Protein AF-A0A953AB20-F1 (afdb_monomer_lite)

Foldseek 3Di:
DADDPVLQVVLVVLLVVLCCCLQPPQLVVLLVVLLVVLVVDPLVVPDPSNLSSLLSSLLSSLVSLVVSLCVSCVVVVHDLVCQAVAQDDVVLQVVLLVLLVVLLVQLVVQLVVLLVVCVVVVCVVVPPCSVVLVVVLCCWDVLVSLLSLPVRDPNVVSLVSNLSSLNSLCSSLQVRQLVSCVVNPLVCSLVVSLVSQLVSQCPRQPDPSSSSSSSSSSNRLRNVSSVCCSVRRHCNSSSSSNSSNSVVVND

Structure (mmCIF, N/CA/C/O backbone):
data_AF-A0A953AB20-F1
#
_entry.id   AF-A0A953AB20-F1
#
loop_
_atom_site.group_PDB
_atom_site.id
_atom_site.type_symbol
_atom_site.label_atom_id
_atom_site.label_alt_id
_atom_site.label_comp_id
_atom_site.label_asym_id
_atom_site.label_entity_id
_atom_site.label_seq_id
_atom_site.pdbx_PDB_ins_code
_atom_site.Cartn_x
_atom_site.Cartn_y
_atom_site.Cartn_z
_atom_site.occupancy
_atom_site.B_iso_or_equiv
_atom_site.auth_seq_id
_atom_site.auth_comp_id
_atom_site.auth_asym_id
_atom_site.auth_atom_id
_atom_site.pdbx_PDB_model_num
ATOM 1 N N . MET A 1 1 ? -15.512 -6.261 28.871 1.00 57.56 1 MET A N 1
ATOM 2 C CA . MET A 1 1 ? -15.621 -7.737 28.854 1.00 57.56 1 MET A CA 1
ATOM 3 C C . MET A 1 1 ? -14.490 -8.251 27.982 1.00 57.56 1 MET A C 1
ATOM 5 O O . MET A 1 1 ? -14.238 -7.597 26.977 1.00 57.56 1 MET A O 1
ATOM 9 N N . PRO A 1 2 ? -13.770 -9.318 28.362 1.00 68.06 2 PRO A N 1
ATOM 10 C CA . PRO A 1 2 ? -12.766 -9.903 27.480 1.00 68.06 2 PRO A CA 1
ATOM 11 C C . PRO A 1 2 ? -13.438 -10.374 26.178 1.00 68.06 2 PRO A C 1
ATOM 13 O O . PRO A 1 2 ? -14.578 -10.849 26.240 1.00 68.06 2 PRO A O 1
ATOM 16 N N . PRO A 1 3 ? -12.782 -10.224 25.018 1.00 71.88 3 PRO A N 1
ATOM 17 C CA . PRO A 1 3 ? -13.306 -10.737 23.760 1.00 71.88 3 PRO A CA 1
ATOM 18 C C . PRO A 1 3 ? -13.625 -12.224 23.842 1.00 71.88 3 PRO A C 1
ATOM 20 O O . PRO A 1 3 ? -12.902 -13.004 24.468 1.00 71.88 3 PRO A O 1
ATOM 23 N N . THR A 1 4 ? -14.697 -12.632 23.168 1.00 85.12 4 THR A N 1
ATOM 24 C CA . THR A 1 4 ? -14.946 -14.061 22.979 1.00 85.12 4 THR A CA 1
ATOM 25 C C . THR A 1 4 ? -14.046 -14.570 21.851 1.00 85.12 4 THR A C 1
ATOM 27 O O . THR A 1 4 ? -13.933 -13.898 20.826 1.00 85.12 4 THR A O 1
ATOM 30 N N . PRO A 1 5 ? -13.460 -15.774 21.960 1.00 87.31 5 PRO A N 1
ATOM 31 C CA . PRO A 1 5 ? -12.666 -16.357 20.875 1.00 87.31 5 PRO A CA 1
ATOM 32 C C . PRO A 1 5 ? -13.396 -16.380 19.520 1.00 87.31 5 PRO A C 1
ATOM 34 O O . PRO A 1 5 ? -12.773 -16.245 18.471 1.00 87.31 5 PRO A O 1
ATOM 37 N N . LEU A 1 6 ? -14.728 -16.506 19.537 1.00 90.75 6 LEU A N 1
ATOM 38 C CA . LEU A 1 6 ? -15.572 -16.477 18.341 1.00 90.75 6 LEU A CA 1
ATOM 39 C C . LEU A 1 6 ? -15.584 -15.105 17.648 1.00 90.75 6 LEU A C 1
ATOM 41 O O . LEU A 1 6 ? -15.552 -15.059 16.420 1.00 90.75 6 LEU A O 1
ATOM 45 N N . ALA A 1 7 ? -15.597 -14.001 18.403 1.00 89.31 7 ALA A N 1
ATOM 46 C CA . ALA A 1 7 ? -15.557 -12.650 17.841 1.00 89.31 7 ALA A CA 1
ATOM 47 C C . ALA A 1 7 ? -14.216 -12.379 17.143 1.00 89.31 7 ALA A C 1
ATOM 49 O O . ALA A 1 7 ? -14.200 -11.958 15.985 1.00 89.31 7 ALA A O 1
ATOM 50 N N . THR A 1 8 ? -13.103 -12.744 17.789 1.00 90.81 8 THR A N 1
ATOM 51 C CA . THR A 1 8 ? -11.761 -12.640 17.201 1.00 90.81 8 THR A CA 1
ATOM 52 C C . THR A 1 8 ? -11.646 -13.466 15.915 1.00 90.81 8 THR A C 1
ATOM 54 O O . THR A 1 8 ? -11.158 -12.971 14.899 1.00 90.81 8 THR A O 1
ATOM 57 N N . LEU A 1 9 ? -12.122 -14.719 15.920 1.00 93.25 9 LEU A N 1
ATOM 58 C CA . LEU A 1 9 ? -12.094 -15.585 14.735 1.00 93.25 9 LEU A CA 1
ATOM 59 C C . LEU A 1 9 ? -12.938 -15.021 13.587 1.00 93.25 9 LEU A C 1
ATOM 61 O O . LEU A 1 9 ? -12.504 -15.060 12.436 1.00 93.25 9 LEU A O 1
ATOM 65 N N . ASN A 1 10 ? -14.111 -14.464 13.891 1.00 94.81 10 ASN A N 1
ATOM 66 C CA . ASN A 1 10 ? -14.966 -13.823 12.898 1.00 94.81 10 ASN A CA 1
ATOM 67 C C . ASN A 1 10 ? -14.286 -12.588 12.276 1.00 94.81 10 ASN A C 1
ATOM 69 O O . ASN A 1 10 ? -14.259 -12.449 11.054 1.00 94.81 10 ASN A O 1
ATOM 73 N N . ALA A 1 11 ? -13.666 -11.732 13.098 1.00 94.44 11 ALA A N 1
ATOM 74 C CA . ALA A 1 11 ? -12.900 -10.575 12.633 1.00 94.44 11 ALA A CA 1
ATOM 75 C C . ALA A 1 11 ? -11.754 -10.988 11.694 1.00 94.44 11 ALA A C 1
ATOM 77 O O . ALA A 1 11 ? -11.629 -10.456 10.590 1.00 94.44 11 ALA A O 1
ATOM 78 N N . ILE A 1 12 ? -10.957 -11.984 12.094 1.00 95.94 12 ILE A N 1
ATOM 79 C CA . ILE A 1 12 ? -9.883 -12.538 11.257 1.00 95.94 12 ILE A CA 1
ATOM 80 C C . ILE A 1 12 ? -10.453 -13.107 9.952 1.00 95.94 12 ILE A C 1
ATOM 82 O O . ILE A 1 12 ? -9.893 -12.853 8.886 1.00 95.94 12 ILE A O 1
ATOM 86 N N . GLY A 1 13 ? -11.576 -13.828 10.011 1.00 96.81 13 GLY A N 1
ATOM 87 C CA . GLY A 1 13 ? -12.255 -14.380 8.839 1.00 96.81 13 GLY A CA 1
ATOM 88 C C . GLY A 1 13 ? -12.620 -13.309 7.810 1.00 96.81 13 GLY A C 1
ATOM 89 O O . GLY A 1 13 ? -12.281 -13.451 6.634 1.00 96.81 13 GLY A O 1
ATOM 90 N N . TRP A 1 14 ? -13.228 -12.204 8.250 1.00 97.19 14 TRP A N 1
ATOM 91 C CA . TRP A 1 14 ? -13.550 -11.064 7.385 1.00 97.19 14 TRP A CA 1
ATOM 92 C C . TRP A 1 14 ? -12.314 -10.416 6.768 1.00 97.19 14 TRP A C 1
ATOM 94 O O . TRP A 1 14 ? -12.304 -10.134 5.569 1.00 97.19 14 TRP A O 1
ATOM 104 N N . ILE A 1 15 ? -11.261 -10.209 7.561 1.00 97.06 15 ILE A N 1
ATOM 105 C CA . ILE A 1 15 ? -10.007 -9.610 7.089 1.00 97.06 15 ILE A CA 1
ATOM 106 C C . ILE A 1 15 ? -9.361 -10.501 6.029 1.00 97.06 15 ILE A C 1
ATOM 108 O O . ILE A 1 15 ? -9.011 -10.031 4.948 1.00 97.06 15 ILE A O 1
ATOM 112 N N . VAL A 1 16 ? -9.235 -11.800 6.303 1.00 96.31 16 VAL A N 1
ATOM 113 C CA . VAL A 1 16 ? -8.652 -12.759 5.360 1.00 96.31 16 VAL A CA 1
ATOM 114 C C . VAL A 1 16 ? -9.488 -12.830 4.085 1.00 96.31 16 VAL A C 1
ATOM 116 O O . VAL A 1 16 ? -8.923 -12.765 2.995 1.00 96.31 16 VAL A O 1
ATOM 119 N N . ALA A 1 17 ? -10.818 -12.892 4.189 1.00 97.25 17 ALA A N 1
ATOM 120 C CA . ALA A 1 17 ? -11.702 -12.892 3.027 1.00 97.25 17 ALA A CA 1
ATOM 121 C C . ALA A 1 17 ? -11.539 -11.619 2.180 1.00 97.25 17 ALA A C 1
ATOM 123 O O . ALA A 1 17 ? -11.391 -11.715 0.961 1.00 97.25 17 ALA A O 1
ATOM 124 N N . ALA A 1 18 ? -11.490 -10.442 2.812 1.00 97.06 18 ALA A N 1
ATOM 125 C CA . ALA A 1 18 ? -11.276 -9.163 2.138 1.00 97.06 18 ALA A CA 1
ATOM 126 C C . ALA A 1 18 ? -9.926 -9.115 1.407 1.00 97.06 18 ALA A C 1
ATOM 128 O O . ALA A 1 18 ? -9.858 -8.707 0.246 1.00 97.06 18 ALA A O 1
ATOM 129 N N . LEU A 1 19 ? -8.852 -9.576 2.055 1.00 95.69 19 LEU A N 1
ATOM 130 C CA . LEU A 1 19 ? -7.514 -9.591 1.465 1.00 95.69 19 LEU A CA 1
ATOM 131 C C . LEU A 1 19 ? -7.392 -10.616 0.334 1.00 95.69 19 LEU A C 1
ATOM 133 O O . LEU A 1 19 ? -6.801 -10.308 -0.700 1.00 95.69 19 LEU A O 1
ATOM 137 N N . LEU A 1 20 ? -7.975 -11.809 0.478 1.00 95.00 20 LEU A N 1
ATOM 138 C CA . LEU A 1 20 ? -8.018 -12.798 -0.601 1.00 95.00 20 LEU A CA 1
ATOM 139 C C . LEU A 1 20 ? -8.815 -12.267 -1.796 1.00 95.00 20 LEU A C 1
ATOM 141 O O . LEU A 1 20 ? -8.356 -12.362 -2.937 1.00 95.00 20 LEU A O 1
ATOM 145 N N . LEU A 1 21 ? -9.969 -11.650 -1.543 1.00 96.25 21 LEU A N 1
ATOM 146 C CA . LEU A 1 21 ? -10.774 -11.027 -2.584 1.00 96.25 21 LEU A CA 1
ATOM 147 C C . LEU A 1 21 ? -9.973 -9.943 -3.317 1.00 96.25 21 LEU A C 1
ATOM 149 O O . LEU A 1 21 ? -9.829 -10.028 -4.535 1.00 96.25 21 LEU A O 1
ATOM 153 N N . GLN A 1 22 ? -9.375 -8.993 -2.595 1.00 96.12 22 GLN A N 1
ATOM 154 C CA . GLN A 1 22 ? -8.611 -7.892 -3.186 1.00 96.12 22 GLN A CA 1
ATOM 155 C C . GLN A 1 22 ? -7.374 -8.381 -3.955 1.00 96.12 22 GLN A C 1
ATOM 157 O O . GLN A 1 22 ? -7.190 -8.073 -5.137 1.00 96.12 22 GLN A O 1
ATOM 162 N N . TYR A 1 23 ? -6.507 -9.145 -3.292 1.00 93.56 23 TYR A N 1
ATOM 163 C CA . TYR A 1 23 ? -5.152 -9.408 -3.774 1.00 93.56 23 TYR A CA 1
ATOM 164 C C . TYR A 1 23 ? -5.028 -10.671 -4.634 1.00 93.56 23 TYR A C 1
ATOM 166 O O . TYR A 1 23 ? -4.069 -10.790 -5.404 1.00 93.56 23 TYR A O 1
ATOM 174 N N . VAL A 1 24 ? -5.998 -11.592 -4.573 1.00 91.38 24 VAL A N 1
ATOM 175 C CA . VAL A 1 24 ? -6.011 -12.804 -5.410 1.00 91.38 24 VAL A CA 1
ATOM 176 C C . VAL A 1 24 ? -7.000 -12.666 -6.562 1.00 91.38 24 VAL A C 1
ATOM 178 O O . VAL A 1 24 ? -6.603 -12.804 -7.723 1.00 91.38 24 VAL A O 1
ATOM 181 N N . LEU A 1 25 ? -8.272 -12.388 -6.267 1.00 92.25 25 LEU A N 1
ATOM 182 C CA . LEU A 1 25 ? -9.331 -12.393 -7.278 1.00 92.25 25 LEU A CA 1
ATOM 183 C C . LEU A 1 25 ? -9.403 -11.066 -8.040 1.00 92.25 25 LEU A C 1
ATOM 185 O O . LEU A 1 25 ? -9.172 -11.033 -9.253 1.00 92.25 25 LEU A O 1
ATOM 189 N N . CYS A 1 26 ? -9.675 -9.968 -7.331 1.00 94.06 26 CYS A N 1
ATOM 190 C CA . CYS A 1 26 ? -9.850 -8.641 -7.912 1.00 94.06 26 CYS A CA 1
ATOM 191 C C . CYS A 1 26 ? -8.602 -8.214 -8.676 1.00 94.06 26 CYS A C 1
ATOM 193 O O . CYS A 1 26 ? -8.726 -7.776 -9.810 1.00 94.06 26 CYS A O 1
ATOM 195 N N . ARG A 1 27 ? -7.394 -8.447 -8.151 1.00 91.44 27 ARG A N 1
ATOM 196 C CA . ARG A 1 27 ? -6.143 -8.135 -8.860 1.00 91.44 27 ARG A CA 1
ATOM 197 C C . ARG A 1 27 ? -6.072 -8.713 -10.282 1.00 91.44 27 ARG A C 1
ATOM 199 O O . ARG A 1 27 ? -5.638 -8.021 -11.204 1.00 91.44 27 ARG A O 1
ATOM 206 N N . ARG A 1 28 ? -6.488 -9.971 -10.483 1.00 92.88 28 ARG A N 1
ATOM 207 C CA . ARG A 1 28 ? -6.479 -10.618 -11.811 1.00 92.88 28 ARG A CA 1
ATOM 208 C C . ARG A 1 28 ? -7.511 -9.983 -12.738 1.00 92.88 28 ARG A C 1
ATOM 210 O O . ARG A 1 28 ? -7.194 -9.687 -13.889 1.00 92.88 28 ARG A O 1
ATOM 217 N N . LEU A 1 29 ? -8.715 -9.748 -12.220 1.00 96.06 29 LEU A N 1
ATOM 218 C CA . LEU A 1 29 ? -9.813 -9.131 -12.964 1.00 96.06 29 LEU A CA 1
ATOM 219 C C . LEU A 1 29 ? -9.497 -7.680 -13.338 1.00 96.06 29 LEU A C 1
ATOM 221 O O . LEU A 1 29 ? -9.657 -7.307 -14.495 1.00 96.06 29 LEU A O 1
ATOM 225 N N . ILE A 1 30 ? -8.968 -6.899 -12.395 1.00 96.50 30 ILE A N 1
ATOM 226 C CA . ILE A 1 30 ? -8.511 -5.522 -12.592 1.00 96.50 30 ILE A CA 1
ATOM 227 C C . ILE A 1 30 ? -7.463 -5.480 -13.694 1.00 96.50 30 ILE A C 1
ATOM 229 O O . ILE A 1 30 ? -7.602 -4.697 -14.621 1.00 96.50 30 ILE A O 1
ATOM 233 N N . MET A 1 31 ? -6.441 -6.339 -13.645 1.00 94.88 31 MET A N 1
ATOM 234 C CA . MET A 1 31 ? -5.397 -6.342 -14.672 1.00 94.88 31 MET A CA 1
ATOM 235 C C . MET A 1 31 ? -5.945 -6.734 -16.053 1.00 94.88 31 MET A C 1
ATOM 237 O O . MET A 1 31 ? -5.551 -6.148 -17.060 1.00 94.88 31 MET A O 1
ATOM 241 N N . ALA A 1 32 ? -6.861 -7.703 -16.124 1.00 95.69 32 ALA A N 1
ATOM 242 C CA . ALA A 1 32 ? -7.498 -8.090 -17.382 1.00 95.69 32 ALA A CA 1
ATOM 243 C C . ALA A 1 32 ? -8.371 -6.960 -17.957 1.00 95.69 32 ALA A C 1
ATOM 245 O O . ALA A 1 32 ? -8.270 -6.647 -19.144 1.00 95.69 32 ALA A O 1
ATOM 246 N N . ALA A 1 33 ? -9.186 -6.318 -17.116 1.00 97.19 33 ALA A N 1
ATOM 247 C CA . ALA A 1 33 ? -10.017 -5.180 -17.498 1.00 97.19 33 ALA A CA 1
ATOM 248 C C . ALA A 1 33 ? -9.163 -3.971 -17.907 1.00 97.19 33 ALA A C 1
ATOM 250 O O . ALA A 1 33 ? -9.401 -3.377 -18.954 1.00 97.19 33 ALA A O 1
ATOM 251 N N . ALA A 1 34 ? -8.119 -3.661 -17.139 1.00 97.25 34 ALA A N 1
ATOM 252 C CA . ALA A 1 34 ? -7.201 -2.562 -17.403 1.00 97.25 34 ALA A CA 1
ATOM 253 C C . ALA A 1 34 ? -6.475 -2.714 -18.743 1.00 97.25 34 ALA A C 1
ATOM 255 O O . ALA A 1 34 ? -6.303 -1.726 -19.445 1.00 97.25 34 ALA A O 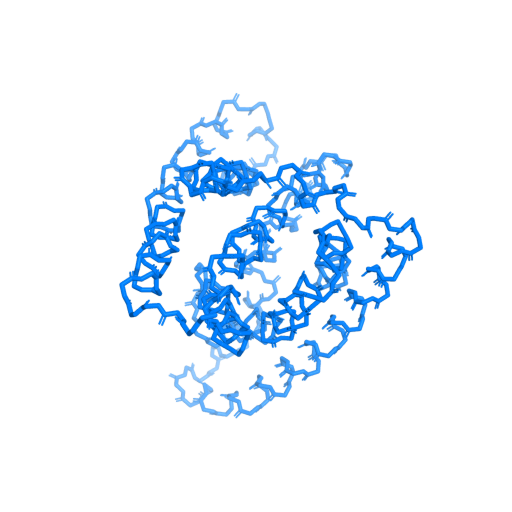1
ATOM 256 N N . ARG A 1 35 ? -6.096 -3.938 -19.141 1.00 96.62 35 ARG A N 1
ATOM 257 C CA . ARG A 1 35 ? -5.520 -4.193 -20.474 1.00 96.62 35 ARG A CA 1
ATOM 258 C C . ARG A 1 35 ? -6.506 -3.889 -21.595 1.00 96.62 35 ARG A C 1
ATOM 260 O O . ARG A 1 35 ? -6.154 -3.161 -22.514 1.00 96.62 35 ARG A O 1
ATOM 267 N N . ARG A 1 36 ? -7.743 -4.382 -21.484 1.00 96.75 36 ARG A N 1
ATOM 268 C CA . ARG A 1 36 ? -8.793 -4.123 -22.483 1.00 96.75 36 ARG A CA 1
ATOM 269 C C . ARG A 1 36 ? -9.110 -2.634 -22.601 1.00 96.75 36 ARG A C 1
ATOM 271 O O . ARG A 1 36 ? -9.244 -2.124 -23.703 1.00 96.75 36 ARG A O 1
ATOM 278 N N . LEU A 1 37 ? -9.201 -1.936 -21.470 1.00 96.69 37 LEU A N 1
ATOM 279 C CA . LEU A 1 37 ? -9.429 -0.491 -21.450 1.00 96.69 37 LEU A CA 1
ATOM 280 C C . LEU A 1 37 ? -8.235 0.274 -22.031 1.00 96.69 37 LEU A C 1
ATOM 282 O O . LEU A 1 37 ? -8.433 1.201 -22.808 1.00 96.69 37 LEU A O 1
ATOM 286 N N . ALA A 1 38 ? -7.004 -0.129 -21.711 1.00 96.44 38 ALA A N 1
ATOM 287 C CA . ALA A 1 38 ? -5.799 0.508 -22.233 1.00 96.44 38 ALA A CA 1
ATOM 288 C C . ALA A 1 38 ? -5.722 0.457 -23.765 1.00 96.44 38 ALA A C 1
ATOM 290 O O . ALA A 1 38 ? -5.327 1.446 -24.372 1.00 96.44 38 ALA A O 1
ATOM 291 N N . GLU A 1 39 ? -6.128 -0.652 -24.389 1.00 95.38 39 GLU A N 1
ATOM 292 C CA . GLU A 1 39 ? -6.179 -0.792 -25.855 1.00 95.38 39 GLU A CA 1
ATOM 293 C C . GLU A 1 39 ? -7.179 0.174 -26.507 1.00 95.38 39 GLU A C 1
ATOM 295 O O . GLU A 1 39 ? -6.978 0.597 -27.642 1.00 95.38 39 GLU A O 1
ATOM 300 N N . GLN A 1 40 ? -8.234 0.555 -25.784 1.00 96.06 40 GLN A N 1
ATOM 301 C CA . GLN A 1 40 ? -9.299 1.431 -26.280 1.00 96.06 40 GLN A CA 1
ATOM 302 C C . GLN A 1 40 ? -9.012 2.922 -26.062 1.00 96.06 40 GLN A C 1
ATOM 304 O O . GLN A 1 40 ? -9.662 3.769 -26.673 1.00 96.06 40 GLN A O 1
ATOM 309 N N . LEU A 1 41 ? -8.063 3.270 -25.187 1.00 94.38 41 LEU A N 1
ATOM 310 C CA . LEU A 1 41 ? -7.734 4.666 -24.908 1.00 94.38 41 LEU A CA 1
ATOM 311 C C . LEU A 1 41 ? -6.888 5.271 -26.038 1.00 94.38 41 LEU A C 1
ATOM 313 O O . LEU A 1 41 ? -5.903 4.654 -26.438 1.00 94.38 41 LEU A O 1
ATOM 317 N N . PRO A 1 42 ? -7.147 6.523 -26.464 1.00 94.62 42 PRO A N 1
ATOM 318 C CA . PRO A 1 42 ? -6.309 7.221 -27.450 1.00 94.62 42 PRO A CA 1
ATOM 319 C C . PRO A 1 42 ? -4.833 7.354 -27.041 1.00 94.62 42 PRO A C 1
ATOM 321 O O . PRO A 1 42 ? -3.948 7.496 -27.884 1.00 94.62 42 PRO A O 1
ATOM 324 N N . LEU A 1 43 ? -4.548 7.289 -25.736 1.00 92.31 43 LEU A N 1
ATOM 325 C CA . LEU A 1 43 ? -3.189 7.309 -25.194 1.00 92.31 43 LEU A CA 1
ATOM 326 C C . LEU A 1 43 ? -2.349 6.100 -25.639 1.00 92.31 43 LEU A C 1
ATOM 328 O O . LEU A 1 43 ? -1.123 6.195 -25.617 1.00 92.31 43 LEU A O 1
ATOM 332 N N . SER A 1 44 ? -2.968 4.998 -26.078 1.00 93.00 44 SER A N 1
ATOM 333 C CA . SER A 1 44 ? -2.263 3.810 -26.587 1.00 93.00 44 SER A CA 1
ATOM 334 C C . SER A 1 44 ? -1.446 4.080 -27.851 1.00 93.00 44 SER A C 1
ATOM 336 O O . SER A 1 44 ? -0.509 3.343 -28.146 1.00 93.00 44 SER A O 1
ATOM 338 N N . LEU A 1 45 ? -1.741 5.177 -28.557 1.00 93.69 45 LEU 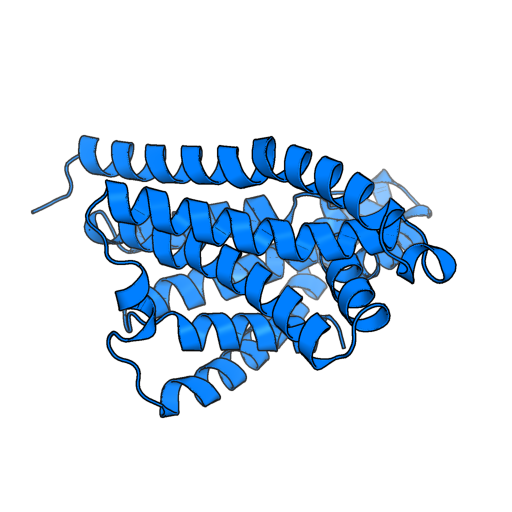A N 1
ATOM 339 C CA . LEU A 1 45 ? -0.952 5.652 -29.694 1.00 93.69 45 LEU A CA 1
ATOM 340 C C . LEU A 1 45 ? 0.419 6.208 -29.274 1.00 93.69 45 LEU A C 1
ATOM 342 O O . LEU A 1 45 ? 1.337 6.246 -30.086 1.00 93.69 45 LEU A O 1
ATOM 346 N N . HIS A 1 46 ? 0.556 6.646 -28.019 1.00 94.94 46 HIS A N 1
ATOM 347 C CA . HIS A 1 46 ? 1.742 7.343 -27.510 1.00 94.94 46 HIS A CA 1
ATOM 348 C C . HIS A 1 46 ? 2.495 6.542 -26.445 1.00 94.94 46 HIS A C 1
ATOM 350 O O . HIS A 1 46 ? 3.696 6.733 -26.263 1.00 94.94 46 HIS A O 1
ATOM 356 N N . TYR A 1 47 ? 1.803 5.644 -25.743 1.00 95.88 47 TYR A N 1
ATOM 357 C CA . TYR A 1 47 ? 2.362 4.874 -24.639 1.00 95.88 47 TYR A CA 1
ATOM 358 C C . TYR A 1 47 ? 2.129 3.375 -24.830 1.00 95.88 47 TYR A C 1
ATOM 360 O O . TYR A 1 47 ? 1.061 2.976 -25.299 1.00 95.88 47 TYR A O 1
ATOM 368 N N . PRO A 1 48 ? 3.073 2.514 -24.402 1.00 96.12 48 PRO A N 1
ATOM 369 C CA . PRO A 1 48 ? 2.870 1.074 -24.441 1.00 96.12 48 PRO A CA 1
ATOM 370 C C . PRO A 1 48 ? 1.609 0.662 -23.669 1.00 96.12 48 PRO A C 1
ATOM 372 O O . PRO A 1 48 ? 1.454 0.997 -22.493 1.00 96.12 48 PRO A O 1
ATOM 375 N N . THR A 1 49 ? 0.752 -0.158 -24.284 1.00 95.69 49 THR A N 1
ATOM 376 C CA . THR A 1 49 ? -0.493 -0.668 -23.675 1.00 95.69 49 THR A CA 1
ATOM 377 C C . THR A 1 49 ? -0.268 -1.289 -22.299 1.00 95.69 49 THR A C 1
ATOM 379 O O . THR A 1 49 ? -1.085 -1.134 -21.395 1.00 95.69 49 THR A O 1
ATOM 382 N N . ARG A 1 50 ? 0.866 -1.974 -22.106 1.00 94.75 50 ARG A N 1
ATOM 383 C CA . ARG A 1 50 ? 1.244 -2.569 -20.817 1.00 94.75 50 ARG A CA 1
ATOM 384 C C . ARG A 1 50 ? 1.379 -1.525 -19.708 1.00 94.75 50 ARG A C 1
ATOM 386 O O . ARG A 1 50 ? 0.981 -1.807 -18.580 1.00 94.75 50 ARG A O 1
ATOM 393 N N . ASP A 1 51 ? 1.961 -0.372 -20.015 1.00 95.50 51 ASP A N 1
ATOM 394 C CA . ASP A 1 51 ? 2.202 0.686 -19.036 1.00 95.50 51 ASP A CA 1
ATOM 395 C C . ASP A 1 51 ? 0.894 1.427 -18.736 1.00 95.50 51 ASP A C 1
ATOM 397 O O . ASP A 1 51 ? 0.548 1.604 -17.571 1.00 95.50 51 ASP A O 1
ATOM 401 N N . LEU A 1 52 ? 0.079 1.714 -19.760 1.00 96.31 52 LEU A N 1
ATOM 402 C CA . LEU A 1 52 ? -1.283 2.235 -19.575 1.00 96.31 52 LEU A CA 1
ATOM 403 C C . LEU A 1 52 ? -2.133 1.316 -18.693 1.00 96.31 52 LEU A C 1
ATOM 405 O O . LEU A 1 52 ? -2.712 1.768 -17.705 1.00 96.31 52 LEU A O 1
ATOM 409 N N . ALA A 1 53 ? -2.148 0.016 -18.996 1.00 97.12 53 ALA A N 1
ATOM 410 C CA . ALA A 1 53 ? -2.862 -0.980 -18.208 1.00 97.12 53 ALA A CA 1
ATOM 411 C C . ALA A 1 53 ? -2.368 -1.030 -16.757 1.00 97.12 53 ALA A C 1
ATOM 413 O O . ALA A 1 53 ? -3.168 -1.234 -15.848 1.00 97.12 53 ALA A O 1
ATOM 414 N N . LEU A 1 54 ? -1.070 -0.815 -16.512 1.00 95.50 54 LEU A N 1
ATOM 415 C CA . LEU A 1 54 ? -0.544 -0.751 -15.152 1.00 95.50 54 LEU A CA 1
ATOM 416 C C . LEU A 1 54 ? -1.111 0.454 -14.389 1.00 95.50 54 LEU A C 1
ATOM 418 O O . LEU A 1 54 ? -1.561 0.280 -13.260 1.00 95.50 54 LEU A O 1
ATOM 422 N N . THR A 1 55 ? -1.162 1.641 -15.003 1.00 96.56 55 THR A N 1
ATOM 423 C CA . THR A 1 55 ? -1.726 2.844 -14.354 1.00 96.56 55 THR A CA 1
ATOM 424 C C . THR A 1 55 ? -3.227 2.714 -14.078 1.00 96.56 55 THR A C 1
ATOM 426 O O . THR A 1 55 ? -3.694 3.054 -12.992 1.00 96.56 55 THR A O 1
ATOM 429 N N . LEU A 1 56 ? -3.986 2.135 -15.015 1.00 97.69 56 LEU A N 1
ATOM 430 C CA . LEU A 1 56 ? -5.408 1.838 -14.827 1.00 97.69 56 LEU A CA 1
ATOM 431 C C . LEU A 1 56 ? -5.624 0.792 -13.729 1.00 97.69 56 LEU A C 1
ATOM 433 O O . LEU A 1 56 ? -6.573 0.894 -12.954 1.00 97.69 56 LEU A O 1
ATOM 437 N N . ALA A 1 57 ? -4.731 -0.195 -13.625 1.00 96.88 57 ALA A N 1
ATOM 438 C CA . ALA A 1 57 ? -4.789 -1.187 -12.562 1.00 96.88 57 ALA A CA 1
ATOM 439 C C . ALA A 1 57 ? -4.527 -0.583 -11.173 1.00 96.88 57 ALA A C 1
ATOM 441 O O . ALA A 1 57 ? -5.116 -1.063 -10.209 1.00 96.88 57 ALA A O 1
ATOM 442 N N . VAL A 1 58 ? -3.711 0.474 -11.060 1.00 96.69 58 VAL A N 1
ATOM 443 C CA . VAL A 1 58 ? -3.534 1.226 -9.801 1.00 96.69 58 VAL A CA 1
ATOM 444 C C . VAL A 1 58 ? -4.854 1.864 -9.367 1.00 96.69 58 VAL A C 1
ATOM 446 O O . VAL A 1 58 ? -5.299 1.641 -8.242 1.00 96.69 58 VAL A O 1
ATOM 449 N N . ALA A 1 59 ? -5.521 2.589 -10.271 1.00 97.44 59 ALA A N 1
ATOM 450 C CA . ALA A 1 59 ? -6.825 3.189 -9.985 1.00 97.44 59 ALA A CA 1
ATOM 451 C C . ALA A 1 59 ? -7.867 2.119 -9.620 1.00 97.44 59 ALA A C 1
ATOM 453 O O . ALA A 1 59 ? -8.578 2.245 -8.623 1.00 97.44 59 ALA A O 1
ATOM 454 N N . GLY A 1 60 ? -7.910 1.031 -10.396 1.00 97.62 60 GLY A N 1
ATOM 455 C CA . GLY A 1 60 ? -8.787 -0.107 -10.140 1.00 97.62 60 GLY A CA 1
ATOM 456 C C . GLY A 1 60 ? -8.553 -0.730 -8.766 1.00 97.62 60 GLY A C 1
ATOM 457 O O . GLY A 1 60 ? -9.519 -0.976 -8.053 1.00 97.62 60 GLY A O 1
ATOM 458 N N . ALA A 1 61 ? -7.294 -0.928 -8.362 1.00 96.25 61 ALA A N 1
ATOM 459 C CA . ALA A 1 61 ? -6.950 -1.475 -7.052 1.00 96.25 61 ALA A CA 1
ATOM 460 C C . ALA A 1 61 ? -7.449 -0.591 -5.900 1.00 96.25 61 ALA A C 1
ATOM 462 O O . ALA A 1 61 ? -7.988 -1.125 -4.931 1.00 96.25 61 ALA A O 1
ATOM 463 N N . GLY A 1 62 ? -7.319 0.735 -6.019 1.00 97.19 62 GLY A N 1
ATOM 464 C CA . GLY A 1 62 ? -7.857 1.679 -5.037 1.00 97.19 62 GLY A CA 1
ATOM 465 C C . GLY A 1 62 ? -9.385 1.641 -4.951 1.00 97.19 62 GLY A C 1
ATOM 466 O O . GLY A 1 62 ? -9.939 1.551 -3.857 1.00 97.19 62 GLY A O 1
ATOM 467 N N . LEU A 1 63 ? -10.073 1.617 -6.099 1.00 98.00 63 LEU A N 1
ATOM 468 C CA . LEU A 1 63 ? -11.538 1.518 -6.156 1.00 98.00 63 LEU A CA 1
ATOM 469 C C . LEU A 1 63 ? -12.064 0.209 -5.559 1.00 98.00 63 LEU A C 1
ATOM 471 O O . LEU A 1 63 ? -13.025 0.229 -4.789 1.00 98.00 63 LEU A O 1
ATOM 475 N N . THR A 1 64 ? -11.452 -0.933 -5.887 1.00 98.00 64 THR A N 1
ATOM 476 C CA . THR A 1 64 ? -11.891 -2.222 -5.337 1.00 98.00 64 THR A CA 1
ATOM 477 C C . THR A 1 64 ? -11.586 -2.328 -3.851 1.00 98.00 64 THR A C 1
ATOM 479 O O . THR A 1 64 ? -12.435 -2.809 -3.108 1.00 98.00 64 THR A O 1
ATOM 482 N N . ALA A 1 65 ? -10.434 -1.829 -3.394 1.00 97.56 65 ALA A N 1
ATOM 483 C CA . ALA A 1 65 ? -10.093 -1.798 -1.975 1.00 97.56 65 ALA A CA 1
ATOM 484 C C . ALA A 1 65 ? -11.088 -0.947 -1.173 1.00 97.56 65 ALA A C 1
ATOM 486 O O . ALA A 1 65 ? -11.595 -1.407 -0.152 1.00 97.56 65 ALA A O 1
ATOM 487 N N . LEU A 1 66 ? -11.427 0.248 -1.673 1.00 97.31 66 LEU A N 1
ATOM 488 C CA . LEU A 1 66 ? -12.458 1.113 -1.096 1.00 97.31 66 LEU A CA 1
ATOM 489 C C . LEU A 1 66 ? -13.815 0.399 -1.024 1.00 97.31 66 LEU A C 1
ATOM 491 O O . LEU A 1 66 ? -14.446 0.388 0.031 1.00 97.31 66 LEU A O 1
ATOM 495 N N . GLY A 1 67 ? -14.249 -0.224 -2.125 1.00 97.69 67 GLY A N 1
ATOM 496 C CA . GLY A 1 67 ? -15.517 -0.953 -2.184 1.00 97.69 67 GLY A CA 1
ATOM 497 C C . GLY A 1 67 ? -15.572 -2.142 -1.221 1.00 97.69 67 GLY A C 1
ATOM 498 O O . GLY A 1 67 ? -16.575 -2.327 -0.535 1.00 97.69 67 GLY A O 1
ATOM 499 N N . ILE A 1 68 ? -14.486 -2.915 -1.121 1.00 98.06 68 ILE A N 1
ATOM 500 C CA . ILE A 1 68 ? -14.370 -4.045 -0.188 1.00 98.06 68 ILE A CA 1
ATOM 501 C C . ILE A 1 68 ? -14.381 -3.549 1.259 1.00 98.06 68 ILE A C 1
ATOM 503 O O . ILE A 1 68 ? -15.157 -4.062 2.063 1.00 98.06 68 ILE A O 1
ATOM 507 N N . ALA A 1 69 ? -13.565 -2.545 1.594 1.00 97.31 69 ALA A N 1
ATOM 508 C CA . ALA A 1 69 ? -13.531 -1.975 2.938 1.00 97.31 69 ALA A CA 1
ATOM 509 C C . ALA A 1 69 ? -14.914 -1.451 3.344 1.00 97.31 69 ALA A C 1
ATOM 511 O O . ALA A 1 69 ? -15.397 -1.769 4.427 1.00 97.31 69 ALA A O 1
ATOM 512 N N . TRP A 1 70 ? -15.595 -0.733 2.447 1.00 96.75 70 TRP A N 1
ATOM 513 C CA . TRP A 1 70 ? -16.952 -0.247 2.682 1.00 96.75 70 TRP A CA 1
ATOM 514 C C . TRP A 1 70 ? -17.954 -1.384 2.911 1.00 96.75 70 TRP A C 1
ATOM 516 O O . TRP A 1 70 ? -18.671 -1.361 3.909 1.00 96.75 70 TRP A O 1
ATOM 526 N N . ALA A 1 71 ? -17.972 -2.397 2.040 1.00 97.19 71 ALA A N 1
ATOM 527 C CA . ALA A 1 71 ? -18.904 -3.517 2.143 1.00 97.19 71 ALA A CA 1
ATOM 528 C C . ALA A 1 71 ? -18.708 -4.324 3.437 1.00 97.19 71 ALA A C 1
ATOM 530 O O . ALA A 1 71 ? -19.684 -4.651 4.113 1.00 97.19 71 ALA A O 1
ATOM 531 N N . VAL A 1 72 ? -17.457 -4.617 3.812 1.00 97.19 72 VAL A N 1
ATOM 532 C CA . VAL A 1 72 ? -17.163 -5.389 5.028 1.00 97.19 72 VAL A CA 1
ATOM 533 C C . VAL A 1 72 ? -17.426 -4.562 6.286 1.00 97.19 72 VAL A C 1
ATOM 535 O O . VAL A 1 72 ? -18.023 -5.083 7.229 1.00 97.19 72 VAL A O 1
ATOM 538 N N . SER A 1 73 ? -17.046 -3.280 6.311 1.00 94.69 73 SER A N 1
ATOM 539 C CA . SER A 1 73 ? -17.384 -2.392 7.429 1.00 94.69 73 SER A CA 1
ATOM 540 C C . SER A 1 73 ? -18.898 -2.287 7.609 1.00 94.69 73 SER A C 1
ATOM 542 O O . SER A 1 73 ? -19.381 -2.464 8.725 1.00 94.69 73 SER A O 1
ATOM 544 N N . TRP A 1 74 ? -19.655 -2.101 6.523 1.00 95.75 74 TRP A N 1
ATOM 545 C CA . TRP A 1 74 ? -21.117 -2.051 6.566 1.00 95.75 74 TRP A CA 1
ATOM 546 C C . TRP A 1 74 ? -21.729 -3.357 7.094 1.00 95.75 74 TRP A C 1
ATOM 548 O O . TRP A 1 74 ? -22.567 -3.314 7.993 1.00 95.75 74 TRP A O 1
ATOM 558 N N . ALA A 1 75 ? -21.253 -4.517 6.624 1.00 96.06 75 ALA A N 1
ATOM 559 C CA . ALA A 1 75 ? -21.705 -5.829 7.099 1.00 96.06 75 ALA A CA 1
ATOM 560 C C . ALA A 1 75 ? -21.422 -6.073 8.597 1.00 96.06 75 ALA A C 1
ATOM 562 O O . ALA A 1 75 ? -22.122 -6.854 9.236 1.00 96.06 75 ALA A O 1
ATOM 563 N N . ASN A 1 76 ? -20.423 -5.391 9.164 1.00 94.19 76 ASN A N 1
ATOM 564 C CA . ASN A 1 76 ? -20.074 -5.443 10.587 1.00 94.19 76 ASN A CA 1
ATOM 565 C C . ASN A 1 76 ? -20.661 -4.265 11.393 1.00 94.19 76 ASN A C 1
ATOM 567 O O . ASN A 1 76 ? -20.251 -4.031 12.529 1.00 94.19 76 ASN A O 1
ATOM 571 N N . GLY A 1 77 ? -21.598 -3.498 10.820 1.00 93.12 77 GLY A N 1
ATOM 572 C CA . GLY A 1 77 ? -22.252 -2.371 11.495 1.00 93.12 77 GLY A CA 1
ATOM 573 C C . GLY A 1 77 ? -21.342 -1.160 11.741 1.00 93.12 77 GLY A C 1
ATOM 574 O O . GLY A 1 77 ? -21.661 -0.308 12.567 1.00 93.12 77 GLY A O 1
ATOM 575 N N . GLN A 1 78 ? -20.206 -1.068 11.046 1.00 92.81 78 GLN A N 1
ATOM 576 C CA . GLN A 1 78 ? -19.260 0.040 11.157 1.00 92.81 78 GLN A CA 1
ATOM 577 C C . GLN A 1 78 ? -19.501 1.086 10.064 1.00 92.81 78 GLN A C 1
ATOM 579 O O . GLN A 1 78 ? -19.638 0.769 8.882 1.00 92.81 78 GLN A O 1
ATOM 584 N N . SER A 1 79 ? -19.476 2.362 10.449 1.00 91.88 79 SER A N 1
ATOM 585 C CA . SER A 1 79 ? -19.498 3.478 9.500 1.00 91.88 79 SER A CA 1
ATOM 586 C C . SER A 1 79 ? -18.082 3.763 9.001 1.00 91.88 79 SER A C 1
ATOM 588 O O . SER A 1 79 ? -17.224 4.187 9.774 1.00 91.88 79 SER A O 1
ATOM 590 N N . LEU A 1 80 ? -17.814 3.524 7.714 1.00 89.94 80 LEU A N 1
ATOM 591 C CA . LEU A 1 80 ? -16.544 3.911 7.088 1.00 89.94 80 LEU A CA 1
ATOM 592 C C . LEU A 1 80 ? -16.392 5.442 6.968 1.00 89.94 80 LEU A C 1
ATOM 594 O O . LEU A 1 80 ? -15.309 5.934 7.280 1.00 89.94 80 LEU A O 1
ATOM 598 N N . PRO A 1 81 ? -17.435 6.219 6.589 1.00 92.75 81 PRO A N 1
ATOM 599 C CA . PRO A 1 81 ? -17.333 7.679 6.519 1.00 92.75 81 PRO A CA 1
ATOM 600 C C . PRO A 1 81 ? -16.922 8.333 7.839 1.00 92.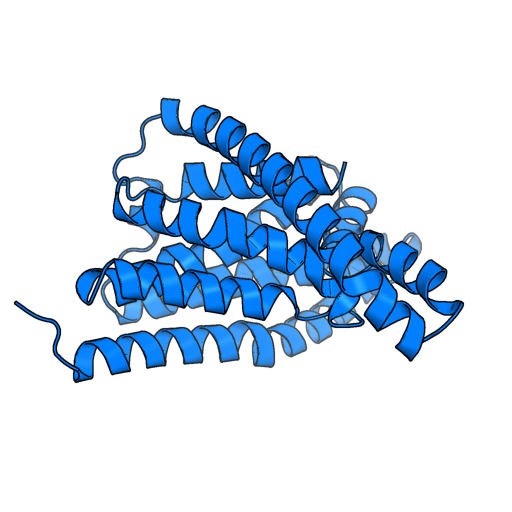75 81 PRO A C 1
ATOM 602 O O . PRO A 1 81 ? -16.262 9.370 7.825 1.00 92.75 81 PRO A O 1
ATOM 605 N N . SER A 1 82 ? -17.262 7.714 8.975 1.00 92.06 82 SER A N 1
ATOM 606 C CA . SER A 1 82 ? -16.918 8.269 10.281 1.00 92.06 82 SER A CA 1
ATOM 607 C C . SER A 1 82 ? -15.403 8.354 10.505 1.00 92.06 82 SER A C 1
ATOM 609 O O . SER A 1 82 ? -14.950 9.300 11.137 1.00 92.06 82 SER A O 1
ATOM 611 N N . LEU A 1 83 ? -14.599 7.499 9.851 1.00 92.19 83 LEU A N 1
ATOM 612 C CA . LEU A 1 83 ? -13.128 7.557 9.889 1.00 92.19 83 LEU A CA 1
ATOM 613 C C . LEU A 1 83 ? -12.530 8.852 9.328 1.00 92.19 83 LEU A C 1
ATOM 615 O O . LEU A 1 83 ? -11.370 9.154 9.595 1.00 92.19 83 LEU A O 1
ATOM 619 N N . PHE A 1 84 ? -13.274 9.586 8.502 1.00 93.06 84 PHE A N 1
ATOM 620 C CA . PHE A 1 84 ? -12.793 10.823 7.887 1.00 93.06 84 PHE A CA 1
ATOM 621 C C . PHE A 1 84 ? -13.122 12.047 8.739 1.00 93.06 84 PHE A C 1
ATOM 623 O O . PHE A 1 84 ? -12.404 13.045 8.693 1.00 93.06 84 PHE A O 1
ATOM 630 N N . THR A 1 85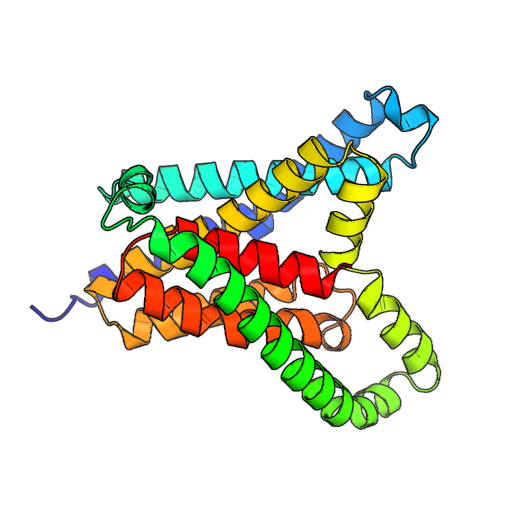 ? -14.200 11.978 9.518 1.00 88.31 85 THR A N 1
ATOM 631 C CA . THR A 1 85 ? -14.746 13.124 10.252 1.00 88.31 85 THR A CA 1
ATOM 632 C C . THR A 1 85 ? -14.511 13.044 11.753 1.00 88.31 85 THR A C 1
ATOM 634 O O . THR A 1 85 ? -14.424 14.080 12.407 1.00 88.31 85 THR A O 1
ATOM 637 N N . GLU A 1 86 ? -14.414 11.839 12.317 1.00 85.19 86 GLU A N 1
ATOM 638 C CA . GLU A 1 86 ? -14.177 11.644 13.746 1.00 85.19 86 GLU A CA 1
ATOM 639 C C . GLU A 1 86 ? -12.841 12.276 14.148 1.00 85.19 86 GLU A C 1
ATOM 641 O O . GLU A 1 86 ? -11.804 12.025 13.538 1.00 85.19 86 GLU A O 1
ATOM 646 N N . HIS A 1 87 ? -12.882 13.144 15.162 1.00 82.81 87 HIS A N 1
ATOM 647 C CA . HIS A 1 87 ? -11.706 13.751 15.794 1.00 82.81 87 HIS A CA 1
ATOM 648 C C . HIS A 1 87 ? -10.715 14.454 14.848 1.00 82.81 87 HIS A C 1
ATOM 650 O O . HIS A 1 87 ? -9.544 14.620 15.206 1.00 82.81 87 HIS A O 1
ATOM 656 N N . LEU A 1 88 ? -11.173 14.903 13.670 1.00 87.50 88 LEU A N 1
ATOM 657 C CA . LEU A 1 88 ? -10.328 15.654 12.750 1.00 87.50 88 LEU A CA 1
ATOM 658 C C . LEU A 1 88 ? -9.993 17.019 13.350 1.00 87.50 88 LEU A C 1
ATOM 660 O O . LEU A 1 88 ? -10.848 17.897 13.464 1.00 87.50 88 LEU A O 1
ATOM 664 N N . LEU A 1 89 ? -8.720 17.224 13.661 1.00 89.81 89 LEU A N 1
ATOM 665 C CA . LEU A 1 89 ? -8.171 18.548 13.915 1.00 89.81 89 LEU A CA 1
ATOM 666 C C . LEU A 1 89 ? -7.390 18.958 12.671 1.00 89.81 89 LEU A C 1
ATOM 668 O O . LEU A 1 89 ? -6.507 18.225 12.243 1.00 89.81 89 LEU A O 1
ATOM 672 N N . LEU A 1 90 ? -7.661 20.136 12.100 1.00 89.81 90 LEU A N 1
ATOM 673 C CA . LEU A 1 90 ? -6.971 20.595 10.880 1.00 89.81 90 LEU A CA 1
ATOM 674 C C . LEU A 1 90 ? -5.440 20.595 11.025 1.00 89.81 90 LEU A C 1
ATOM 676 O O . LEU A 1 90 ? -4.727 20.357 10.054 1.00 89.81 90 LEU A O 1
ATOM 680 N N . LEU A 1 91 ? -4.936 20.787 12.249 1.00 92.69 91 LEU A N 1
ATOM 681 C CA . LEU A 1 91 ? -3.511 20.710 12.574 1.00 92.69 91 LEU A CA 1
ATOM 682 C C . LEU A 1 91 ? -2.915 19.299 12.397 1.00 92.69 91 LEU A C 1
ATOM 684 O O . LEU A 1 91 ? -1.711 19.167 12.209 1.00 92.69 91 LEU A O 1
ATOM 688 N N . GLN A 1 92 ? -3.726 18.239 12.401 1.00 91.00 92 GLN A N 1
ATOM 689 C CA . GLN A 1 92 ? -3.257 16.876 12.140 1.00 91.00 92 GLN A CA 1
ATOM 690 C C . GLN A 1 92 ? -2.837 16.673 10.678 1.00 91.00 92 GLN A C 1
ATOM 692 O O . GLN A 1 92 ? -2.030 15.791 10.410 1.00 91.00 92 GLN A O 1
ATOM 697 N N . LEU A 1 93 ? -3.328 17.482 9.729 1.00 93.38 93 LEU A N 1
ATOM 698 C CA . LEU A 1 93 ? -2.950 17.362 8.316 1.00 93.38 93 LEU A CA 1
ATOM 699 C C . LEU A 1 93 ? -1.458 17.672 8.075 1.00 93.38 93 LEU A C 1
ATOM 701 O O . LEU A 1 93 ? -0.767 16.812 7.526 1.00 93.38 93 LEU A O 1
ATOM 705 N N . PRO A 1 94 ? -0.907 18.829 8.508 1.00 95.44 94 PRO A N 1
ATOM 706 C CA . PRO A 1 94 ? 0.531 19.074 8.399 1.00 95.44 94 PRO A CA 1
ATOM 707 C C . PRO A 1 94 ? 1.358 18.115 9.266 1.00 95.44 94 PRO A C 1
ATOM 709 O O . PRO A 1 94 ? 2.463 17.751 8.872 1.00 95.44 94 PRO A O 1
ATOM 712 N N . VAL A 1 95 ? 0.829 17.648 10.405 1.00 93.94 95 VAL A N 1
ATOM 713 C CA . VAL A 1 95 ? 1.485 16.592 11.198 1.00 93.94 95 VAL A CA 1
ATOM 714 C C . VAL A 1 95 ? 1.581 15.290 10.402 1.00 93.94 95 VAL A C 1
ATOM 716 O O . VAL A 1 95 ? 2.633 14.664 10.427 1.00 93.94 95 VAL A O 1
ATOM 719 N N . GLY A 1 96 ? 0.544 14.919 9.646 1.00 96.00 96 GLY A N 1
ATOM 720 C CA . GLY A 1 96 ? 0.576 13.780 8.727 1.00 96.00 96 GLY A CA 1
ATOM 721 C C . GLY A 1 96 ? 1.698 13.904 7.694 1.00 96.00 96 GLY A C 1
ATOM 722 O O . GLY A 1 96 ? 2.449 12.960 7.488 1.00 96.00 96 GLY A O 1
ATOM 723 N N . VAL A 1 97 ? 1.903 15.092 7.117 1.00 97.50 97 VAL A N 1
ATOM 724 C CA . VAL A 1 97 ? 3.029 15.336 6.194 1.00 97.50 97 VAL A CA 1
ATOM 725 C C . VAL A 1 97 ? 4.379 15.119 6.887 1.00 97.50 97 VAL A C 1
ATOM 727 O O . VAL A 1 97 ? 5.226 14.388 6.376 1.00 97.50 97 VAL A O 1
ATOM 730 N N . LEU A 1 98 ? 4.588 15.716 8.065 1.00 97.75 98 LEU A N 1
ATOM 731 C CA . LEU A 1 98 ? 5.833 15.539 8.827 1.00 97.75 98 LEU A CA 1
ATOM 732 C C . LEU A 1 98 ? 6.061 14.077 9.225 1.00 97.75 98 LEU A C 1
ATOM 734 O O . LEU A 1 98 ? 7.193 13.592 9.165 1.00 97.75 98 LEU A O 1
ATOM 738 N N . LEU A 1 99 ? 4.988 13.373 9.586 1.00 97.44 99 LEU A N 1
ATOM 739 C CA . LEU A 1 99 ? 5.017 11.949 9.882 1.00 97.44 99 LEU A CA 1
ATOM 740 C C . LEU A 1 99 ? 5.497 11.159 8.665 1.00 97.44 99 LEU A C 1
ATOM 742 O O . LEU A 1 99 ? 6.454 10.405 8.792 1.00 97.44 99 LEU A O 1
ATOM 746 N N . GLY A 1 100 ? 4.928 11.407 7.484 1.00 98.00 100 GLY A N 1
ATOM 747 C CA . GLY A 1 100 ? 5.335 10.742 6.245 1.00 98.00 100 GLY A CA 1
ATOM 748 C C . GLY A 1 100 ? 6.809 10.963 5.883 1.00 98.00 100 GLY A C 1
ATOM 749 O O . GLY A 1 100 ? 7.480 10.036 5.430 1.00 98.00 100 GLY A O 1
ATOM 750 N N . LEU A 1 101 ? 7.356 12.161 6.134 1.00 98.12 101 LEU A N 1
ATOM 751 C CA . LEU A 1 101 ? 8.795 12.431 5.971 1.00 98.12 101 LEU A CA 1
ATOM 752 C C . LEU A 1 101 ? 9.648 11.595 6.941 1.00 98.12 101 LEU A C 1
ATOM 754 O O . LEU A 1 101 ? 10.680 11.037 6.549 1.00 98.12 101 LEU A O 1
ATOM 758 N N . GLY A 1 102 ? 9.221 11.504 8.203 1.00 98.06 102 GLY A N 1
ATOM 759 C CA . GLY A 1 102 ? 9.875 10.685 9.222 1.00 98.06 102 GLY A CA 1
ATOM 760 C C . GLY A 1 102 ? 9.824 9.197 8.879 1.00 98.06 102 GLY A C 1
ATOM 761 O O . GLY A 1 102 ? 10.856 8.525 8.881 1.00 98.06 102 GLY A O 1
ATOM 762 N N . GLU A 1 103 ? 8.648 8.700 8.500 1.00 98.31 103 GLU A N 1
ATOM 763 C CA . GLU A 1 103 ? 8.430 7.323 8.061 1.00 98.31 103 GLU A CA 1
ATOM 764 C C . GLU A 1 103 ? 9.306 6.977 6.858 1.00 98.31 103 GLU A C 1
ATOM 766 O O . GLU A 1 103 ? 9.953 5.928 6.861 1.00 98.31 103 GLU A O 1
ATOM 771 N N . ALA A 1 104 ? 9.399 7.864 5.862 1.00 97.62 104 ALA A N 1
ATOM 772 C CA . ALA A 1 104 ? 10.254 7.656 4.696 1.00 97.62 104 ALA A CA 1
ATOM 773 C C . ALA A 1 104 ? 11.726 7.572 5.096 1.00 97.62 104 ALA A C 1
ATOM 775 O O . ALA A 1 104 ? 12.424 6.639 4.704 1.00 97.62 104 ALA A O 1
ATOM 776 N N . SER A 1 105 ? 12.185 8.502 5.934 1.00 97.69 105 SER A N 1
ATOM 777 C CA . SER A 1 105 ? 13.575 8.558 6.397 1.00 97.69 105 SER A CA 1
ATOM 778 C C . SER A 1 105 ? 13.982 7.284 7.143 1.00 97.69 105 SER A C 1
ATOM 780 O O . SER A 1 105 ? 15.000 6.665 6.820 1.00 97.69 105 SER A O 1
ATOM 782 N N . VAL A 1 106 ? 13.157 6.842 8.097 1.00 98.38 106 VAL A N 1
ATOM 783 C CA . VAL A 1 106 ? 13.399 5.609 8.862 1.00 98.38 106 VAL A CA 1
ATOM 784 C C . VAL A 1 106 ? 13.321 4.382 7.954 1.00 98.38 106 VAL A C 1
ATOM 786 O O . VAL A 1 106 ? 14.155 3.482 8.057 1.00 98.38 106 VAL A O 1
ATOM 789 N N . SER A 1 107 ? 12.374 4.353 7.017 1.00 97.44 107 SER A N 1
ATOM 790 C CA . SER A 1 107 ? 12.225 3.239 6.078 1.00 97.44 107 SER A CA 1
ATOM 791 C C . SER A 1 107 ? 13.399 3.124 5.119 1.00 97.44 107 SER A C 1
ATOM 793 O O . SER A 1 107 ? 13.844 2.011 4.850 1.00 97.44 107 SER A O 1
ATOM 795 N N . MET A 1 108 ? 13.942 4.239 4.624 1.00 96.00 108 MET A N 1
ATOM 796 C CA . MET A 1 108 ? 15.145 4.249 3.787 1.00 96.00 108 MET A CA 1
ATOM 797 C C . MET A 1 108 ? 16.365 3.737 4.553 1.00 96.00 108 MET A C 1
ATOM 799 O O . MET A 1 108 ? 17.119 2.919 4.017 1.00 96.00 108 MET A O 1
ATOM 803 N N . LEU A 1 109 ? 16.536 4.156 5.813 1.00 97.81 109 LEU A N 1
ATOM 804 C CA . LEU A 1 109 ? 17.596 3.649 6.687 1.00 97.81 109 LEU A CA 1
ATOM 805 C C . LEU A 1 109 ? 17.456 2.136 6.901 1.00 97.81 109 LEU A C 1
ATOM 807 O O . LEU A 1 109 ? 18.407 1.388 6.669 1.00 97.81 109 LEU A O 1
ATOM 811 N N . LEU A 1 110 ? 16.261 1.678 7.282 1.00 97.94 110 LEU A N 1
ATOM 812 C CA . LEU A 1 110 ? 15.978 0.265 7.524 1.00 97.94 110 LEU A CA 1
ATOM 813 C C . LEU A 1 110 ? 16.156 -0.579 6.255 1.00 97.94 110 LEU A C 1
ATOM 815 O O . LEU A 1 110 ? 16.753 -1.651 6.308 1.00 97.94 110 LEU A O 1
ATOM 819 N N . SER A 1 111 ? 15.698 -0.077 5.108 1.00 96.00 111 SER A N 1
ATOM 820 C CA . SER A 1 111 ? 15.858 -0.736 3.807 1.00 96.00 111 SER A CA 1
ATOM 821 C C . SER A 1 111 ? 17.326 -0.849 3.414 1.00 96.00 111 SER A C 1
ATOM 823 O O . SER A 1 111 ? 17.761 -1.902 2.956 1.00 96.00 111 SER A O 1
ATOM 825 N N . SER A 1 112 ? 18.105 0.216 3.619 1.00 96.12 112 SER A N 1
ATOM 826 C CA . SER A 1 112 ? 19.543 0.230 3.329 1.00 96.12 112 SER A CA 1
ATOM 827 C C . SER A 1 112 ? 20.290 -0.775 4.200 1.00 96.12 112 SER A C 1
ATOM 829 O O . SER A 1 112 ? 21.116 -1.533 3.693 1.00 96.12 112 SER A O 1
ATOM 831 N N . LEU A 1 113 ? 19.949 -0.838 5.491 1.00 98.12 113 LEU A N 1
ATOM 832 C CA . LEU A 1 113 ? 20.497 -1.825 6.415 1.00 98.12 113 LEU A CA 1
ATOM 833 C C . LEU A 1 113 ? 20.112 -3.252 6.002 1.00 98.12 113 LEU A C 1
ATOM 835 O O . LEU A 1 113 ? 20.984 -4.109 5.901 1.00 98.12 113 LEU A O 1
ATOM 839 N N . ALA A 1 114 ? 18.835 -3.510 5.711 1.00 97.12 114 ALA A N 1
ATOM 840 C CA . ALA A 1 114 ? 18.367 -4.826 5.284 1.00 97.12 114 ALA A CA 1
ATOM 841 C C . ALA A 1 114 ? 19.066 -5.282 3.995 1.00 97.12 114 ALA A C 1
ATOM 843 O O . ALA A 1 114 ? 19.601 -6.389 3.936 1.00 97.12 114 ALA A O 1
ATOM 844 N N . LEU A 1 115 ? 19.136 -4.420 2.978 1.00 95.69 115 LEU A N 1
ATOM 845 C CA . LEU A 1 115 ? 19.850 -4.724 1.741 1.00 95.69 115 LEU A CA 1
ATOM 846 C C . LEU A 1 115 ? 21.336 -4.988 2.003 1.00 95.69 115 LEU A C 1
ATOM 848 O O . LEU A 1 115 ? 21.866 -5.955 1.465 1.00 95.69 115 LEU A O 1
ATOM 852 N N . ALA A 1 116 ? 22.003 -4.196 2.846 1.00 96.19 116 ALA A N 1
ATOM 853 C CA . ALA A 1 116 ? 23.407 -4.413 3.194 1.00 96.19 116 ALA A CA 1
ATOM 854 C C . ALA A 1 116 ? 23.635 -5.757 3.910 1.00 96.19 116 ALA A C 1
ATOM 856 O O . ALA A 1 116 ? 24.580 -6.471 3.579 1.00 96.19 116 ALA A O 1
ATOM 857 N N . LEU A 1 117 ? 22.749 -6.127 4.839 1.00 97.44 117 LEU A N 1
ATOM 858 C CA . LEU A 1 117 ? 22.824 -7.384 5.588 1.00 97.44 117 LEU A CA 1
ATOM 859 C C . LEU A 1 117 ? 22.572 -8.609 4.701 1.00 97.44 117 LEU A C 1
ATOM 861 O O . LEU A 1 117 ? 23.277 -9.611 4.810 1.00 97.44 117 LEU A O 1
ATOM 865 N N . PHE A 1 118 ? 21.580 -8.539 3.810 1.00 96.31 118 PHE A N 1
ATOM 866 C CA . PHE A 1 118 ? 21.178 -9.681 2.985 1.00 96.31 118 PHE A CA 1
ATOM 867 C C . PHE A 1 118 ? 21.914 -9.769 1.645 1.00 96.31 118 PHE A C 1
ATOM 869 O O . PHE A 1 118 ? 21.909 -10.835 1.024 1.00 96.31 118 PHE A O 1
ATOM 876 N N . ARG A 1 119 ? 22.58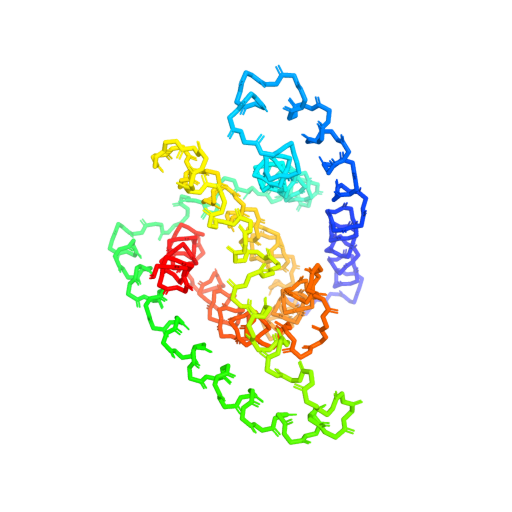5 -8.700 1.198 1.00 94.81 119 ARG A N 1
ATOM 877 C CA . ARG A 1 119 ? 23.322 -8.680 -0.074 1.00 94.81 119 ARG A CA 1
ATOM 878 C C . ARG A 1 119 ? 24.372 -9.788 -0.180 1.00 94.81 119 ARG A C 1
ATOM 880 O O . ARG A 1 119 ? 24.329 -10.475 -1.194 1.00 94.81 119 ARG A O 1
ATOM 887 N N . PRO A 1 120 ? 25.258 -10.045 0.806 1.00 95.25 120 PRO A N 1
ATOM 888 C CA . PRO A 1 120 ? 26.262 -11.104 0.677 1.00 95.25 120 PRO A CA 1
ATOM 889 C C . PRO A 1 120 ? 25.634 -12.486 0.484 1.00 95.25 120 PRO A C 1
ATOM 891 O O . PRO A 1 120 ? 26.143 -13.317 -0.265 1.00 95.25 120 PRO A O 1
ATOM 894 N N . TRP A 1 121 ? 24.503 -12.739 1.148 1.00 95.44 121 TRP A N 1
ATOM 895 C CA . TRP A 1 121 ? 23.771 -13.990 0.989 1.00 95.44 121 TRP A CA 1
ATOM 896 C C . TRP A 1 121 ? 23.107 -14.085 -0.385 1.00 95.44 121 TRP A C 1
ATOM 898 O O . TRP A 1 121 ? 23.180 -15.133 -1.024 1.00 95.44 121 TRP A O 1
ATOM 908 N N . ARG A 1 122 ? 22.512 -12.990 -0.871 1.00 94.31 122 ARG A N 1
ATOM 909 C CA . ARG A 1 122 ? 21.893 -12.948 -2.198 1.00 94.31 122 ARG A CA 1
ATOM 910 C C . ARG A 1 122 ? 22.924 -13.070 -3.319 1.00 94.31 122 ARG A C 1
ATOM 912 O O . ARG A 1 122 ? 22.711 -13.829 -4.256 1.00 94.31 122 ARG A O 1
ATOM 919 N N . GLU A 1 123 ? 24.064 -12.406 -3.191 1.00 94.19 123 GLU A N 1
ATOM 920 C CA . GLU A 1 123 ? 25.179 -12.468 -4.138 1.00 94.19 123 GLU A CA 1
ATOM 921 C C . GLU A 1 123 ? 25.741 -13.890 -4.266 1.00 94.19 123 GLU A C 1
ATOM 923 O O . GLU A 1 123 ? 26.045 -14.328 -5.368 1.00 94.19 123 GLU A O 1
ATOM 928 N N . ARG A 1 124 ? 25.759 -14.686 -3.189 1.00 94.69 124 ARG A N 1
ATOM 929 C CA . ARG A 1 124 ? 26.101 -16.120 -3.279 1.00 94.69 124 ARG A CA 1
ATOM 930 C C . ARG A 1 124 ? 25.088 -16.949 -4.079 1.00 94.69 124 ARG A C 1
ATOM 932 O O . ARG A 1 124 ? 25.458 -18.002 -4.584 1.00 94.69 124 ARG A O 1
ATOM 939 N N . GLN A 1 125 ? 23.828 -16.517 -4.170 1.00 93.50 125 GLN A N 1
ATOM 940 C CA . GLN A 1 125 ? 22.774 -17.246 -4.891 1.00 93.50 125 GLN A CA 1
ATOM 941 C C . GLN A 1 125 ? 22.773 -16.953 -6.393 1.00 93.50 125 GLN A C 1
ATOM 943 O O . GLN A 1 125 ? 22.491 -17.852 -7.177 1.00 93.50 125 GLN A O 1
ATOM 948 N N . ILE A 1 126 ? 23.032 -15.702 -6.786 1.00 92.31 126 ILE A N 1
ATOM 949 C CA . ILE A 1 126 ? 22.870 -15.242 -8.179 1.00 92.31 126 ILE A CA 1
ATOM 950 C C . ILE A 1 126 ? 24.148 -14.648 -8.792 1.00 92.31 126 ILE A C 1
ATOM 952 O O . ILE A 1 126 ? 24.161 -14.272 -9.960 1.00 92.31 126 ILE A O 1
ATOM 956 N N . GLY A 1 127 ? 25.229 -14.550 -8.017 1.00 91.50 127 GLY A N 1
ATOM 957 C CA . GLY A 1 127 ? 26.523 -14.045 -8.462 1.00 91.50 127 GLY A CA 1
ATOM 958 C C . GLY A 1 127 ? 26.437 -12.639 -9.080 1.00 91.50 127 GLY A C 1
ATOM 959 O O . GLY A 1 127 ? 25.858 -11.736 -8.466 1.00 91.50 127 GLY A O 1
ATOM 960 N N . PRO A 1 128 ? 27.001 -12.427 -10.285 1.00 82.44 128 PRO A N 1
ATOM 961 C CA . PRO A 1 128 ? 27.116 -11.104 -10.907 1.00 82.44 128 PRO A CA 1
ATOM 962 C C . PRO A 1 128 ? 25.765 -10.446 -11.241 1.00 82.44 128 PRO A C 1
ATOM 964 O O . PRO A 1 128 ? 25.700 -9.222 -11.382 1.00 82.44 128 PRO A O 1
ATOM 967 N N . ASP A 1 129 ? 24.672 -11.214 -11.297 1.00 89.38 129 ASP A N 1
ATOM 968 C CA . ASP A 1 129 ? 23.330 -10.689 -11.572 1.00 89.38 129 ASP A CA 1
ATOM 969 C C . ASP A 1 129 ? 22.761 -9.817 -10.438 1.00 89.38 129 ASP A C 1
ATOM 971 O O . ASP A 1 129 ? 21.766 -9.113 -10.639 1.00 89.38 129 ASP A O 1
ATOM 975 N N . ILE A 1 130 ? 23.419 -9.764 -9.272 1.00 89.19 130 ILE A N 1
ATOM 976 C CA . ILE A 1 130 ? 23.028 -8.894 -8.152 1.00 89.19 130 ILE A CA 1
ATOM 977 C C . ILE A 1 130 ? 22.939 -7.416 -8.551 1.00 89.19 130 ILE A C 1
ATOM 979 O O . ILE A 1 130 ? 22.060 -6.695 -8.080 1.00 89.19 130 ILE A O 1
ATOM 983 N N . VAL A 1 131 ? 23.797 -6.953 -9.466 1.00 88.19 131 VAL A N 1
ATOM 984 C CA . VAL A 1 131 ? 23.764 -5.565 -9.953 1.00 88.19 131 VAL A CA 1
ATOM 985 C C . VAL A 1 131 ? 22.476 -5.295 -10.731 1.00 88.19 131 VAL A C 1
ATOM 987 O O . VAL A 1 131 ? 21.860 -4.239 -10.571 1.00 88.19 131 VAL A O 1
ATOM 990 N N . ASN A 1 132 ? 22.037 -6.252 -11.551 1.00 87.62 132 ASN A N 1
ATOM 991 C CA . ASN A 1 132 ? 20.785 -6.149 -12.296 1.00 87.62 132 ASN A CA 1
ATOM 992 C C . ASN A 1 132 ? 19.573 -6.217 -11.358 1.00 87.62 132 ASN A C 1
ATOM 994 O O . ASN A 1 132 ? 18.614 -5.462 -11.537 1.00 87.62 132 ASN A O 1
ATOM 998 N N . GLU A 1 133 ? 19.626 -7.053 -10.322 1.00 87.75 133 GLU A N 1
ATOM 999 C CA . GLU A 1 133 ? 18.572 -7.129 -9.309 1.00 87.75 133 GLU A CA 1
ATOM 1000 C C . GLU A 1 133 ? 18.450 -5.821 -8.511 1.00 87.75 133 GLU A C 1
ATOM 1002 O O . GLU A 1 133 ? 17.349 -5.288 -8.377 1.00 87.75 133 GLU A O 1
ATOM 1007 N N . LE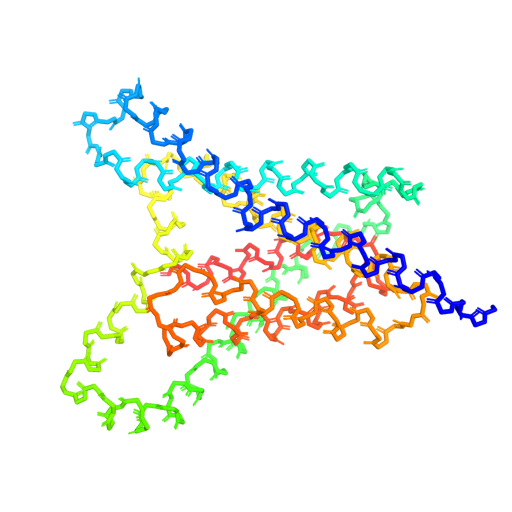U A 1 134 ? 19.568 -5.224 -8.086 1.00 87.62 134 LEU A N 1
ATOM 1008 C CA . LEU A 1 134 ? 19.579 -3.918 -7.414 1.00 87.62 134 LEU A CA 1
ATOM 1009 C C . LEU A 1 134 ? 19.005 -2.803 -8.302 1.00 87.62 134 LEU A C 1
ATOM 1011 O O . LEU A 1 134 ? 18.242 -1.965 -7.824 1.00 87.62 134 LEU A O 1
ATOM 1015 N N . ARG A 1 135 ? 19.288 -2.813 -9.613 1.00 87.62 135 ARG A N 1
ATOM 1016 C CA . ARG A 1 135 ? 18.641 -1.890 -10.571 1.00 87.62 135 ARG A CA 1
ATOM 1017 C C . ARG A 1 135 ? 17.139 -2.143 -10.709 1.00 87.62 135 ARG A C 1
ATOM 1019 O O . ARG A 1 135 ? 16.385 -1.215 -11.003 1.00 87.62 135 ARG A O 1
ATOM 1026 N N . THR A 1 136 ? 16.710 -3.390 -10.529 1.00 85.31 136 THR A N 1
ATOM 1027 C CA . THR A 1 136 ? 15.307 -3.803 -10.646 1.00 85.31 136 THR A CA 1
ATOM 1028 C C . THR A 1 136 ? 14.469 -3.280 -9.481 1.00 85.31 136 THR A C 1
ATOM 1030 O O . THR A 1 136 ? 13.312 -2.932 -9.702 1.00 85.31 136 THR A O 1
ATOM 1033 N N . ILE A 1 137 ? 15.049 -3.118 -8.284 1.00 85.50 137 ILE A N 1
ATOM 1034 C CA . ILE A 1 137 ? 14.366 -2.572 -7.096 1.00 85.50 137 ILE A CA 1
ATOM 1035 C C . ILE A 1 137 ? 13.660 -1.244 -7.409 1.00 85.50 137 ILE A C 1
ATOM 1037 O O . ILE A 1 137 ? 12.463 -1.106 -7.180 1.00 85.50 137 ILE A O 1
ATOM 1041 N N . GLY A 1 138 ? 14.367 -0.284 -8.014 1.00 80.62 138 GLY A N 1
ATOM 1042 C CA . GLY A 1 138 ? 13.805 1.034 -8.345 1.00 80.62 138 GLY A CA 1
ATOM 1043 C C . GLY A 1 138 ? 12.905 1.068 -9.590 1.00 80.62 138 GLY A C 1
ATOM 1044 O O . GLY A 1 138 ? 12.471 2.144 -10.006 1.00 80.62 138 GLY A O 1
ATOM 1045 N N . ARG A 1 139 ? 12.678 -0.082 -10.240 1.00 84.12 139 ARG A N 1
ATOM 1046 C CA . ARG A 1 139 ? 11.973 -0.209 -11.531 1.00 84.12 139 ARG A CA 1
ATOM 1047 C C . ARG A 1 139 ? 10.905 -1.304 -11.539 1.00 84.12 139 ARG A C 1
ATOM 1049 O O . ARG A 1 139 ? 10.366 -1.625 -12.602 1.00 84.12 139 ARG A O 1
ATOM 1056 N N . ALA A 1 140 ? 10.595 -1.881 -10.386 1.00 86.06 140 ALA A N 1
ATOM 1057 C CA . ALA A 1 140 ? 9.621 -2.952 -10.242 1.00 86.06 140 ALA A CA 1
ATOM 1058 C C . ALA A 1 140 ? 8.515 -2.577 -9.250 1.00 86.06 140 ALA A C 1
ATOM 1060 O O . ALA A 1 140 ? 8.526 -1.499 -8.655 1.00 86.06 140 ALA A O 1
ATOM 1061 N N . GLY A 1 141 ? 7.528 -3.468 -9.130 1.00 87.44 141 GLY A N 1
ATOM 1062 C CA . GLY A 1 141 ? 6.431 -3.336 -8.178 1.00 87.44 141 GLY A CA 1
ATOM 1063 C C . GLY A 1 141 ? 5.677 -2.010 -8.286 1.00 87.44 141 GLY A C 1
ATOM 1064 O O . GLY A 1 141 ? 5.454 -1.477 -9.379 1.00 87.44 141 GLY A O 1
ATOM 1065 N N . TRP A 1 142 ? 5.292 -1.484 -7.127 1.00 87.75 142 TRP A N 1
ATOM 1066 C CA . TRP A 1 142 ? 4.554 -0.231 -7.000 1.00 87.75 142 TRP A CA 1
ATOM 1067 C C . TRP A 1 142 ? 5.365 0.987 -7.470 1.00 87.75 142 TRP A C 1
ATOM 1069 O O . TRP A 1 142 ? 4.778 1.898 -8.047 1.00 87.75 142 TRP A O 1
ATOM 1079 N N . VAL A 1 143 ? 6.703 0.990 -7.322 1.00 90.25 143 VAL A N 1
ATOM 1080 C CA . VAL A 1 143 ? 7.562 2.125 -7.728 1.00 90.25 143 VAL A CA 1
ATOM 1081 C C . VAL A 1 143 ? 7.386 2.390 -9.216 1.00 90.25 143 VAL A C 1
ATOM 1083 O O . VAL A 1 143 ? 7.151 3.522 -9.639 1.00 90.25 143 VAL A O 1
ATOM 1086 N N . ARG A 1 144 ? 7.448 1.324 -10.022 1.00 91.88 144 ARG A N 1
ATOM 1087 C CA . ARG A 1 144 ? 7.194 1.415 -11.461 1.00 91.88 144 ARG A CA 1
ATOM 1088 C C . ARG A 1 144 ? 5.782 1.902 -11.744 1.00 91.88 144 ARG A C 1
ATOM 1090 O O . ARG A 1 144 ? 5.621 2.779 -12.584 1.00 91.88 144 ARG A O 1
ATOM 1097 N N . ALA A 1 145 ? 4.786 1.320 -11.080 1.00 93.12 145 ALA A N 1
ATOM 1098 C CA . ALA A 1 145 ? 3.388 1.641 -11.329 1.00 93.12 145 ALA A CA 1
ATOM 1099 C C . ALA A 1 145 ? 3.104 3.129 -11.083 1.00 93.12 145 ALA A C 1
ATOM 1101 O O . ALA A 1 145 ? 2.560 3.798 -11.954 1.00 93.12 145 ALA A O 1
ATOM 1102 N N . TYR A 1 146 ? 3.552 3.671 -9.952 1.00 94.50 146 TYR A N 1
ATOM 1103 C CA . TYR A 1 146 ? 3.324 5.069 -9.589 1.00 94.50 146 TYR A CA 1
ATOM 1104 C C . TYR A 1 146 ? 4.150 6.040 -10.441 1.00 94.50 146 TYR A C 1
ATOM 1106 O O . TYR A 1 146 ? 3.610 7.044 -10.904 1.00 94.50 146 TYR A O 1
ATOM 1114 N N . ARG A 1 147 ? 5.417 5.718 -10.752 1.00 93.88 147 ARG A N 1
ATOM 1115 C CA . ARG A 1 147 ? 6.215 6.517 -11.702 1.00 93.88 147 ARG A CA 1
ATOM 1116 C C . ARG A 1 147 ? 5.558 6.585 -13.077 1.00 93.88 147 ARG A C 1
ATOM 1118 O O . ARG A 1 147 ? 5.462 7.667 -13.644 1.00 93.88 147 ARG A O 1
ATOM 1125 N N . GLN A 1 148 ? 5.070 5.458 -13.595 1.00 95.00 148 GLN A N 1
ATOM 1126 C CA . GLN A 1 148 ? 4.363 5.427 -14.879 1.00 95.00 148 GLN A CA 1
ATOM 1127 C C . GLN A 1 148 ? 3.054 6.215 -14.828 1.00 95.00 148 GLN A C 1
ATOM 1129 O O . GLN A 1 148 ? 2.750 6.939 -15.771 1.00 95.00 148 GLN A O 1
ATOM 1134 N N . THR A 1 149 ? 2.315 6.150 -13.717 1.00 96.62 149 THR A N 1
ATOM 1135 C CA . THR A 1 149 ? 1.107 6.961 -13.521 1.00 96.62 149 THR A CA 1
ATOM 1136 C C . THR A 1 149 ? 1.404 8.456 -13.645 1.00 96.62 149 THR A C 1
ATOM 1138 O O . THR A 1 149 ? 0.689 9.146 -14.367 1.00 96.62 149 THR A O 1
ATOM 1141 N N . LEU A 1 150 ? 2.479 8.948 -13.024 1.00 95.88 150 LEU A N 1
ATOM 1142 C CA . LEU A 1 150 ? 2.877 10.362 -13.105 1.00 95.88 150 LEU A CA 1
ATOM 1143 C C . LEU A 1 150 ? 3.476 10.765 -14.464 1.00 95.88 150 LEU A C 1
ATOM 1145 O O . LEU A 1 150 ? 3.465 11.943 -14.803 1.00 95.88 150 LEU A O 1
ATOM 1149 N N . GLN A 1 151 ? 4.008 9.813 -15.235 1.00 95.50 151 GLN A N 1
ATOM 1150 C CA . GLN A 1 151 ? 4.556 10.062 -16.577 1.00 95.50 151 GLN A CA 1
ATOM 1151 C C . GLN A 1 151 ? 3.487 10.091 -17.675 1.00 95.50 151 GLN A C 1
ATOM 1153 O O . GLN A 1 151 ? 3.673 10.753 -18.695 1.00 95.50 151 GLN A O 1
ATOM 1158 N N . ILE A 1 152 ? 2.405 9.331 -17.497 1.00 96.69 152 ILE A N 1
ATOM 1159 C CA . ILE A 1 152 ? 1.338 9.170 -18.492 1.00 96.69 152 ILE A CA 1
ATOM 1160 C C . ILE A 1 152 ? 0.216 10.184 -18.268 1.00 96.69 152 ILE A C 1
ATOM 1162 O O . ILE A 1 152 ? -0.305 10.754 -19.225 1.00 96.69 152 ILE A O 1
ATOM 1166 N N . TRP A 1 153 ? -0.191 10.388 -17.014 1.00 96.88 153 TRP A N 1
ATOM 1167 C CA . TRP A 1 153 ? -1.337 11.228 -16.682 1.00 96.88 153 TRP A CA 1
ATOM 1168 C C . TRP A 1 153 ? -0.897 12.640 -16.280 1.00 96.88 153 TRP A C 1
ATOM 1170 O O . TRP A 1 153 ? 0.152 12.797 -15.654 1.00 96.88 153 TRP A O 1
ATOM 1180 N N . PRO A 1 154 ? -1.712 13.679 -16.557 1.00 96.44 154 PRO A N 1
ATOM 1181 C CA . PRO A 1 154 ? -1.476 15.012 -16.013 1.00 96.44 154 PRO A CA 1
ATOM 1182 C C . PRO A 1 154 ? -1.325 14.959 -14.491 1.00 96.44 154 PRO A C 1
ATOM 1184 O O . PRO A 1 154 ? -2.078 14.245 -13.827 1.00 96.44 154 PRO A O 1
ATOM 1187 N N . ALA A 1 155 ? -0.393 15.741 -13.939 1.00 94.75 155 ALA A N 1
ATOM 1188 C CA . ALA A 1 155 ? 0.013 15.628 -12.536 1.00 94.75 155 ALA A CA 1
ATOM 1189 C C . ALA A 1 155 ? -1.157 15.570 -11.528 1.00 94.75 155 ALA A C 1
ATOM 1191 O O . ALA A 1 155 ? -1.133 14.673 -10.685 1.00 94.75 155 ALA A O 1
ATOM 1192 N N . PRO A 1 156 ? -2.216 16.409 -11.611 1.00 96.75 156 PRO A N 1
ATOM 1193 C CA . PRO A 1 156 ? -3.341 16.315 -10.677 1.00 96.75 156 PRO A CA 1
ATOM 1194 C C . PRO A 1 156 ? -4.045 14.953 -10.715 1.00 96.75 156 PRO A C 1
ATOM 1196 O O . PRO A 1 156 ? -4.359 14.381 -9.673 1.00 96.75 156 PRO A O 1
ATOM 1199 N N . LEU A 1 157 ? -4.257 14.407 -11.914 1.00 97.25 157 LEU A N 1
ATOM 1200 C CA . LEU A 1 157 ? -4.913 13.116 -12.100 1.00 97.25 157 LEU A CA 1
ATOM 1201 C C . LEU A 1 157 ? -3.994 11.960 -11.695 1.00 97.25 157 LEU A C 1
ATOM 1203 O O . LEU A 1 157 ? -4.444 11.026 -11.036 1.00 97.25 157 LEU A O 1
ATOM 1207 N N . GLY A 1 158 ? -2.704 12.038 -12.031 1.00 96.94 158 GLY A N 1
ATOM 1208 C CA . GLY A 1 158 ? -1.724 11.038 -11.618 1.00 96.94 158 GLY A CA 1
ATOM 1209 C C . GLY A 1 158 ? -1.628 10.922 -10.093 1.00 96.94 158 GLY A C 1
ATOM 1210 O O . GLY A 1 158 ? -1.694 9.818 -9.550 1.00 96.94 158 GLY A O 1
ATOM 1211 N N . TRP A 1 159 ? -1.571 12.059 -9.392 1.00 96.44 159 TRP A N 1
ATOM 1212 C CA . TRP A 1 159 ? -1.596 12.092 -7.928 1.00 96.44 159 TRP A CA 1
ATOM 1213 C C . TRP A 1 159 ? -2.923 11.610 -7.344 1.00 96.44 159 TRP A C 1
ATOM 1215 O O . TRP A 1 159 ? -2.901 10.876 -6.361 1.00 96.44 159 TRP A O 1
ATOM 1225 N N . ALA A 1 160 ? -4.064 11.943 -7.954 1.00 97.31 160 ALA A N 1
ATOM 1226 C CA . ALA A 1 160 ? -5.364 11.436 -7.513 1.00 97.31 160 ALA A CA 1
ATOM 1227 C C . ALA A 1 160 ? -5.461 9.903 -7.627 1.00 97.31 160 ALA A C 1
ATOM 1229 O O . ALA A 1 160 ? -5.959 9.251 -6.712 1.00 97.31 160 ALA A O 1
ATOM 1230 N N . ILE A 1 161 ? -4.941 9.315 -8.712 1.00 97.62 161 ILE A N 1
ATOM 1231 C CA . ILE A 1 161 ? -4.888 7.857 -8.903 1.00 97.62 161 ILE A CA 1
ATOM 1232 C C . ILE A 1 161 ? -4.028 7.195 -7.821 1.00 97.62 161 ILE A C 1
ATOM 1234 O O . ILE A 1 161 ? -4.440 6.192 -7.239 1.00 97.62 161 ILE A O 1
ATOM 1238 N N . ILE A 1 162 ? -2.847 7.756 -7.539 1.00 96.88 162 ILE A N 1
ATOM 1239 C CA . ILE A 1 162 ? -1.960 7.242 -6.488 1.00 96.88 162 ILE A CA 1
ATOM 1240 C C . ILE A 1 162 ? -2.643 7.370 -5.126 1.00 96.88 162 ILE A C 1
ATOM 1242 O O . ILE A 1 162 ? -2.785 6.373 -4.429 1.00 96.88 162 ILE A O 1
ATOM 1246 N N . ALA A 1 163 ? -3.139 8.557 -4.771 1.00 97.31 163 ALA A N 1
ATOM 1247 C CA . ALA A 1 163 ? -3.816 8.798 -3.500 1.00 97.31 163 ALA A CA 1
ATOM 1248 C C . ALA A 1 163 ? -5.011 7.857 -3.288 1.00 97.31 163 ALA A C 1
ATOM 1250 O O . ALA A 1 163 ? -5.210 7.370 -2.180 1.00 97.31 163 ALA A O 1
ATOM 1251 N N . LEU A 1 164 ? -5.769 7.540 -4.343 1.00 97.88 164 LEU A N 1
ATOM 1252 C CA . LEU A 1 164 ? -6.864 6.573 -4.284 1.00 97.88 164 LEU A CA 1
ATOM 1253 C C . LEU A 1 164 ? -6.379 5.150 -3.972 1.00 97.88 164 LEU A C 1
ATOM 1255 O O . LEU A 1 164 ? -7.006 4.452 -3.177 1.00 97.88 164 LEU A O 1
ATOM 1259 N N . ALA A 1 165 ? -5.270 4.713 -4.573 1.00 96.38 165 ALA A N 1
ATOM 1260 C CA . ALA A 1 165 ? -4.674 3.415 -4.264 1.00 96.38 165 ALA A CA 1
ATOM 1261 C C . ALA A 1 165 ? -4.195 3.347 -2.805 1.00 96.38 165 ALA A C 1
ATOM 1263 O O . ALA A 1 165 ? -4.517 2.391 -2.100 1.00 96.38 165 ALA A O 1
ATOM 1264 N N . LEU A 1 166 ? -3.516 4.396 -2.333 1.00 96.88 166 LEU A N 1
ATOM 1265 C CA . LEU A 1 166 ? -3.033 4.494 -0.952 1.00 96.88 166 LEU A CA 1
ATOM 1266 C C . LEU A 1 166 ? -4.168 4.558 0.063 1.00 96.88 166 LEU A C 1
ATOM 1268 O O . LEU A 1 166 ? -4.118 3.893 1.094 1.00 96.88 166 LEU A O 1
ATOM 1272 N N . LEU A 1 167 ? -5.224 5.308 -0.252 1.00 97.62 167 LEU A N 1
ATOM 1273 C CA . LEU A 1 167 ? -6.445 5.328 0.539 1.00 97.62 167 LEU A CA 1
ATOM 1274 C C . LEU A 1 167 ? -7.050 3.925 0.636 1.00 97.62 167 LEU A C 1
ATOM 1276 O O . LEU A 1 167 ? -7.459 3.513 1.716 1.00 97.62 167 LEU A O 1
ATOM 1280 N N . GLY A 1 168 ? -7.080 3.178 -0.469 1.00 97.50 168 GLY A N 1
ATOM 1281 C CA . GLY A 1 168 ? -7.514 1.784 -0.476 1.00 97.50 168 GLY A CA 1
ATOM 1282 C C . GLY A 1 168 ? -6.713 0.906 0.491 1.00 97.50 168 GLY A C 1
ATOM 1283 O O . GLY A 1 168 ? -7.300 0.137 1.251 1.00 97.50 168 GLY A O 1
ATOM 1284 N N . GLU A 1 169 ? -5.385 1.045 0.513 1.00 97.12 169 GLU A N 1
ATOM 1285 C CA . GLU A 1 169 ? -4.530 0.331 1.469 1.00 97.12 169 GLU A CA 1
ATOM 1286 C C . GLU A 1 169 ? -4.816 0.748 2.918 1.00 97.12 169 GLU A C 1
ATOM 1288 O O . GLU A 1 169 ? -5.052 -0.113 3.769 1.00 97.12 169 GLU A O 1
ATOM 1293 N N . GLU A 1 170 ? -4.867 2.050 3.212 1.00 97.94 170 GLU A N 1
ATOM 1294 C CA . GLU A 1 170 ? -5.181 2.535 4.560 1.00 97.94 170 GLU A CA 1
ATOM 1295 C C . GLU A 1 170 ? -6.561 2.060 5.025 1.00 97.94 170 GLU A C 1
ATOM 1297 O O . GLU A 1 170 ? -6.716 1.623 6.165 1.00 97.94 170 GLU A O 1
ATOM 1302 N N . LEU A 1 171 ? -7.563 2.045 4.148 1.00 97.88 171 LEU A N 1
ATOM 1303 C CA . LEU A 1 171 ? -8.893 1.552 4.493 1.00 97.88 171 LEU A CA 1
ATOM 1304 C C . LEU A 1 171 ? -8.914 0.044 4.747 1.00 97.88 171 LEU A C 1
ATOM 1306 O O . LEU A 1 171 ? -9.596 -0.386 5.670 1.00 97.88 171 LEU A O 1
ATOM 1310 N N . LEU A 1 172 ? -8.168 -0.769 3.998 1.00 97.75 172 LEU A N 1
ATOM 1311 C CA . LEU A 1 172 ? -8.120 -2.215 4.238 1.00 97.75 172 LEU A CA 1
ATOM 1312 C C . LEU A 1 172 ? -7.355 -2.568 5.519 1.00 97.75 172 LEU A C 1
ATOM 1314 O O . LEU A 1 172 ? -7.812 -3.392 6.312 1.00 97.75 172 LEU A O 1
ATOM 1318 N N . PHE A 1 173 ? -6.192 -1.959 5.744 1.00 98.00 173 PHE A N 1
ATOM 1319 C CA . PHE A 1 173 ? -5.328 -2.355 6.858 1.00 98.00 173 PHE A CA 1
ATOM 1320 C C . PHE A 1 173 ? -5.648 -1.608 8.151 1.00 98.00 173 PHE A C 1
ATOM 1322 O O . PHE A 1 173 ? -5.627 -2.213 9.219 1.00 98.00 173 PHE A O 1
ATOM 1329 N N . ARG A 1 174 ? -5.980 -0.316 8.085 1.00 96.88 174 ARG A N 1
ATOM 1330 C CA . ARG A 1 174 ? -6.306 0.497 9.268 1.00 96.88 174 ARG A CA 1
ATOM 1331 C C . ARG A 1 174 ? -7.821 0.609 9.407 1.00 96.88 174 ARG A C 1
ATOM 1333 O O . ARG A 1 174 ? -8.385 0.181 10.411 1.00 96.88 174 ARG A O 1
ATOM 1340 N N . GLY A 1 175 ? -8.498 1.090 8.369 1.00 95.19 175 GLY A N 1
ATOM 1341 C CA . GLY A 1 175 ? -9.948 1.292 8.391 1.00 95.19 175 GLY A CA 1
ATOM 1342 C C . GLY A 1 175 ? -10.762 0.021 8.655 1.00 95.19 175 GLY A C 1
ATOM 1343 O O . GLY A 1 175 ? -11.807 0.104 9.288 1.00 95.19 175 GLY A O 1
ATOM 1344 N N . LEU A 1 176 ? -10.274 -1.144 8.229 1.00 96.62 176 LEU A N 1
ATOM 1345 C CA . LEU A 1 176 ? -10.948 -2.427 8.387 1.00 96.62 176 LEU A CA 1
ATOM 1346 C C . LEU A 1 176 ? -10.217 -3.331 9.386 1.00 96.62 176 LEU A C 1
ATOM 1348 O O . LEU A 1 176 ? -10.779 -3.651 10.432 1.00 96.62 176 LEU A O 1
ATOM 1352 N N . ALA A 1 177 ? -8.976 -3.744 9.098 1.00 97.12 177 ALA A N 1
ATOM 1353 C CA . ALA A 1 177 ? -8.313 -4.758 9.921 1.00 97.12 177 ALA A CA 1
ATOM 1354 C C . ALA A 1 177 ? -8.040 -4.287 11.359 1.00 97.12 177 ALA A C 1
ATOM 1356 O O . ALA A 1 177 ? -8.358 -5.013 12.301 1.00 97.12 177 ALA A O 1
ATOM 1357 N N . VAL A 1 178 ? -7.528 -3.064 11.554 1.00 97.00 178 VAL A N 1
ATOM 1358 C CA . VAL A 1 178 ? -7.366 -2.506 12.909 1.00 97.00 178 VAL A CA 1
ATOM 1359 C C . VAL A 1 178 ? -8.721 -2.344 13.596 1.00 97.00 178 VAL A C 1
ATOM 1361 O O . VAL A 1 178 ? -8.861 -2.789 14.729 1.00 97.00 178 VAL A O 1
ATOM 1364 N N . ARG A 1 179 ? -9.744 -1.784 12.936 1.00 95.12 179 ARG A N 1
ATOM 1365 C CA . ARG A 1 179 ? -11.062 -1.579 13.570 1.00 95.12 179 ARG A CA 1
ATOM 1366 C C . ARG A 1 179 ? -11.763 -2.866 13.991 1.00 95.12 179 ARG A C 1
ATOM 1368 O O . ARG A 1 179 ? -12.475 -2.851 14.988 1.00 95.12 179 ARG A O 1
ATOM 1375 N N . LEU A 1 180 ? -11.610 -3.952 13.237 1.00 95.69 180 LEU A N 1
ATOM 1376 C CA . LEU A 1 180 ? -12.212 -5.240 13.590 1.00 95.69 180 LEU A CA 1
ATOM 1377 C C . LEU A 1 180 ? -11.469 -5.941 14.735 1.00 95.69 180 LEU A C 1
ATOM 1379 O O . LEU A 1 180 ? -12.093 -6.666 15.500 1.00 95.69 180 LEU A O 1
ATOM 1383 N N . LEU A 1 181 ? -10.157 -5.726 14.870 1.00 96.38 181 LEU A N 1
ATOM 1384 C CA . LEU A 1 181 ? -9.332 -6.395 15.883 1.00 96.38 181 LEU A CA 1
ATOM 1385 C C . LEU A 1 181 ? -9.124 -5.568 17.158 1.00 96.38 181 LEU A C 1
ATOM 1387 O O . LEU A 1 181 ? -8.874 -6.141 18.217 1.00 96.38 181 LEU A O 1
ATOM 1391 N N . ALA A 1 182 ? -9.210 -4.237 17.084 1.00 94.88 182 ALA A N 1
ATOM 1392 C CA . ALA A 1 182 ? -8.969 -3.343 18.218 1.00 94.88 182 ALA A CA 1
ATOM 1393 C C . ALA A 1 182 ? -9.911 -3.588 19.413 1.00 94.88 182 ALA A C 1
ATOM 1395 O O . ALA A 1 182 ? -9.416 -3.539 20.541 1.00 94.88 182 ALA A O 1
ATOM 1396 N N . PRO A 1 183 ? -11.212 -3.909 19.220 1.00 94.00 183 PRO A N 1
ATOM 1397 C CA . PRO A 1 183 ? -12.093 -4.294 20.325 1.00 94.00 183 PRO A CA 1
ATOM 1398 C C . PRO A 1 183 ? -11.635 -5.557 21.062 1.00 94.00 183 PRO A C 1
ATOM 1400 O O . PRO A 1 183 ? -11.930 -5.717 22.244 1.00 94.00 183 PRO A O 1
ATOM 1403 N N . GLU A 1 184 ? -10.906 -6.440 20.376 1.00 93.12 184 GLU A N 1
ATOM 1404 C CA . GLU A 1 184 ? -10.425 -7.697 20.939 1.00 93.12 184 GLU A CA 1
ATOM 1405 C C . GLU A 1 184 ? -9.123 -7.480 21.716 1.00 93.12 184 GLU A C 1
ATOM 1407 O O . GLU A 1 184 ? -8.983 -7.885 22.870 1.00 93.12 184 GLU A O 1
ATOM 1412 N N . SER A 1 185 ? -8.140 -6.831 21.093 1.00 94.00 185 SER A N 1
ATOM 1413 C CA . SER A 1 185 ? -6.866 -6.524 21.736 1.00 94.00 185 SER A CA 1
ATOM 1414 C C . SER A 1 185 ? -6.079 -5.517 20.911 1.00 94.00 185 SER A C 1
ATOM 1416 O O . SER A 1 185 ? -5.830 -5.713 19.720 1.00 94.00 185 SER A O 1
ATOM 1418 N N . PHE A 1 186 ? -5.616 -4.457 21.569 1.00 95.25 186 PHE A N 1
ATOM 1419 C CA . PHE A 1 186 ? -4.788 -3.435 20.942 1.00 95.25 186 PHE A CA 1
ATOM 1420 C C . PHE A 1 186 ? -3.480 -4.019 20.355 1.00 95.25 186 PHE A C 1
ATOM 1422 O O . PHE A 1 186 ? -3.220 -3.797 19.169 1.00 95.25 186 PHE A O 1
ATOM 1429 N N . PRO A 1 187 ? -2.676 -4.822 21.095 1.00 96.75 187 PRO A N 1
ATOM 1430 C CA . PRO A 1 187 ? -1.509 -5.491 20.514 1.00 96.75 187 PRO A CA 1
ATOM 1431 C C . PRO A 1 187 ? -1.849 -6.405 19.336 1.00 96.75 187 PRO A C 1
ATOM 1433 O O . PRO A 1 187 ? -1.117 -6.429 18.348 1.00 96.75 187 PRO A O 1
ATOM 1436 N N . LEU A 1 188 ? -2.964 -7.142 19.418 1.00 95.50 188 LEU A N 1
ATOM 1437 C CA . LEU A 1 188 ? -3.384 -8.048 18.350 1.00 95.50 188 LEU A CA 1
ATOM 1438 C C . LEU A 1 188 ? -3.687 -7.277 17.063 1.00 95.50 188 LEU A C 1
ATOM 1440 O O . LEU A 1 188 ? -3.208 -7.667 15.998 1.00 95.50 188 LEU A O 1
ATOM 1444 N N . ALA A 1 189 ? -4.444 -6.183 17.162 1.00 97.06 189 ALA A N 1
ATOM 1445 C CA . ALA A 1 189 ? -4.778 -5.327 16.032 1.00 97.06 189 ALA A CA 1
ATOM 1446 C C . ALA A 1 189 ? -3.526 -4.729 15.383 1.00 97.06 189 ALA A C 1
ATOM 1448 O O . ALA A 1 189 ? -3.364 -4.809 14.164 1.00 97.06 189 ALA A O 1
ATOM 1449 N N . LEU A 1 190 ? -2.613 -4.191 16.198 1.00 97.62 190 LEU A N 1
ATOM 1450 C CA . LEU A 1 190 ? -1.367 -3.584 15.735 1.00 97.62 190 LEU A CA 1
ATOM 1451 C C . LEU A 1 190 ? -0.478 -4.598 15.008 1.00 97.62 190 LEU A C 1
ATOM 1453 O O . LEU A 1 190 ? -0.075 -4.357 13.870 1.00 97.62 190 LEU A O 1
ATOM 1457 N N . VAL A 1 191 ? -0.197 -5.743 15.636 1.00 97.94 191 VAL A N 1
ATOM 1458 C CA . VAL A 1 191 ? 0.701 -6.760 15.069 1.00 97.94 191 VAL A CA 1
ATOM 1459 C C . VAL A 1 191 ? 0.083 -7.392 13.827 1.00 97.94 191 VAL A C 1
ATOM 1461 O O . VAL A 1 191 ? 0.737 -7.474 12.791 1.00 97.94 191 VAL A O 1
ATOM 1464 N N . THR A 1 192 ? -1.186 -7.799 13.895 1.00 97.25 192 THR A N 1
ATOM 1465 C CA . THR A 1 192 ? -1.838 -8.509 12.786 1.00 97.25 192 THR A CA 1
ATOM 1466 C C . THR A 1 192 ? -1.989 -7.611 11.564 1.00 97.25 192 THR A C 1
ATOM 1468 O O . THR A 1 192 ? -1.612 -8.017 10.467 1.00 97.25 192 THR A O 1
ATOM 1471 N N . SER A 1 193 ? -2.479 -6.376 11.730 1.00 97.88 193 SER A N 1
ATOM 1472 C CA . SER A 1 193 ? -2.611 -5.437 10.605 1.00 97.88 193 SER A CA 1
ATOM 1473 C C . SER A 1 193 ? -1.258 -5.110 9.970 1.00 97.88 193 SER A C 1
ATOM 1475 O O . SER A 1 193 ? -1.149 -5.113 8.745 1.00 97.88 193 SER A O 1
ATOM 1477 N N . THR A 1 194 ? -0.213 -4.925 10.784 1.00 98.19 194 THR A N 1
ATOM 1478 C CA . THR A 1 194 ? 1.155 -4.677 10.310 1.00 98.19 194 THR A CA 1
ATOM 1479 C C . THR A 1 194 ? 1.695 -5.861 9.515 1.00 98.19 194 THR A C 1
ATOM 1481 O O . THR A 1 194 ? 2.180 -5.678 8.403 1.00 98.19 194 THR A O 1
ATOM 1484 N N . LEU A 1 195 ? 1.598 -7.085 10.042 1.00 97.75 195 LEU A N 1
ATOM 1485 C CA . LEU A 1 195 ? 2.112 -8.273 9.357 1.00 97.75 195 LEU A CA 1
ATOM 1486 C C . LEU A 1 195 ? 1.379 -8.534 8.039 1.00 97.75 195 LEU A C 1
ATOM 1488 O O . LEU A 1 195 ? 2.018 -8.860 7.039 1.00 97.75 195 LEU A O 1
ATOM 1492 N N . LEU A 1 196 ? 0.057 -8.346 8.014 1.00 97.00 196 LEU A N 1
ATOM 1493 C CA . LEU A 1 196 ? -0.730 -8.440 6.785 1.00 97.00 196 LEU A CA 1
ATOM 1494 C C . LEU A 1 196 ? -0.314 -7.367 5.773 1.00 97.00 196 LEU A C 1
ATOM 1496 O O . LEU A 1 196 ? -0.152 -7.679 4.593 1.00 97.00 196 LEU A O 1
ATOM 1500 N N . PHE A 1 197 ? -0.086 -6.132 6.229 1.00 97.44 197 PHE A N 1
ATOM 1501 C CA . PHE A 1 197 ? 0.378 -5.042 5.376 1.00 97.44 197 PHE A CA 1
ATOM 1502 C C . PHE A 1 197 ? 1.761 -5.341 4.779 1.00 97.44 197 PHE A C 1
ATOM 1504 O O . PHE A 1 197 ? 1.945 -5.263 3.569 1.00 97.44 197 PHE A O 1
ATOM 1511 N N . VAL A 1 198 ? 2.716 -5.795 5.593 1.00 97.44 198 VAL A N 1
ATOM 1512 C CA . VAL A 1 198 ? 4.056 -6.207 5.137 1.00 97.44 198 VAL A CA 1
ATOM 1513 C C . VAL A 1 198 ? 3.981 -7.357 4.133 1.00 97.44 198 VAL A C 1
ATOM 1515 O O . VAL A 1 198 ? 4.675 -7.333 3.115 1.00 97.44 198 VAL A O 1
ATOM 1518 N N . ALA A 1 199 ? 3.124 -8.351 4.383 1.00 94.88 199 ALA A N 1
ATOM 1519 C CA . ALA A 1 199 ? 2.971 -9.504 3.502 1.00 94.88 199 ALA A CA 1
ATOM 1520 C C . ALA A 1 199 ? 2.475 -9.107 2.103 1.00 94.88 199 ALA A C 1
ATOM 1522 O O . ALA A 1 199 ? 2.960 -9.648 1.105 1.00 94.88 199 ALA A O 1
ATOM 1523 N N . VAL A 1 200 ? 1.544 -8.149 2.000 1.00 94.12 200 VAL A N 1
ATOM 1524 C CA . VAL A 1 200 ? 1.068 -7.696 0.685 1.00 94.12 200 VAL A CA 1
ATOM 1525 C C . VAL A 1 200 ? 2.105 -6.866 -0.067 1.00 94.12 200 VAL A C 1
ATOM 1527 O O . VAL A 1 200 ? 2.125 -6.927 -1.294 1.00 94.12 200 VAL A O 1
ATOM 1530 N N . GLN A 1 201 ? 3.024 -6.182 0.625 1.00 92.69 201 GLN A N 1
ATOM 1531 C CA . GLN A 1 201 ? 4.071 -5.393 -0.039 1.00 92.69 201 GLN A CA 1
ATOM 1532 C C . GLN A 1 201 ? 5.070 -6.239 -0.835 1.00 92.69 201 GLN A C 1
ATOM 1534 O O . GLN A 1 201 ? 5.686 -5.753 -1.786 1.00 92.69 201 GLN A O 1
ATOM 1539 N N . ALA A 1 202 ? 5.215 -7.523 -0.500 1.00 91.81 202 ALA A N 1
ATOM 1540 C CA . ALA A 1 202 ? 6.023 -8.446 -1.291 1.00 91.81 202 ALA A CA 1
ATOM 1541 C C . ALA A 1 202 ? 5.351 -8.853 -2.616 1.00 91.81 202 ALA A C 1
ATOM 1543 O O . ALA A 1 202 ? 5.996 -9.425 -3.500 1.00 91.81 202 ALA A O 1
ATOM 1544 N N . GLN A 1 203 ? 4.055 -8.580 -2.791 1.00 88.19 203 GLN A N 1
ATOM 1545 C CA . GLN A 1 203 ? 3.328 -9.022 -3.973 1.00 88.19 203 GLN A CA 1
ATOM 1546 C C . GLN A 1 203 ? 3.710 -8.229 -5.223 1.00 88.19 203 GLN A C 1
ATOM 1548 O O . GLN A 1 203 ? 3.738 -7.005 -5.250 1.00 88.19 203 GLN A O 1
ATOM 1553 N N . GLY A 1 204 ? 3.941 -8.953 -6.320 1.00 81.00 204 GLY A N 1
ATOM 1554 C CA . GLY A 1 204 ? 4.322 -8.339 -7.594 1.00 81.00 204 GLY A CA 1
ATOM 1555 C C . GLY A 1 204 ? 5.782 -7.886 -7.657 1.00 81.00 204 GLY A C 1
ATOM 1556 O O . GLY A 1 204 ? 6.191 -7.350 -8.688 1.00 81.00 204 GLY A O 1
ATOM 1557 N N . MET A 1 205 ? 6.563 -8.144 -6.607 1.00 90.12 205 MET A N 1
ATOM 1558 C CA . MET A 1 205 ? 8.011 -7.993 -6.635 1.00 90.12 205 MET A CA 1
ATOM 1559 C C . MET A 1 205 ? 8.657 -9.196 -7.344 1.00 90.12 205 MET A C 1
ATOM 1561 O O . MET A 1 205 ? 8.210 -10.328 -7.145 1.00 90.12 205 MET A O 1
ATOM 1565 N N . PRO A 1 206 ? 9.691 -8.988 -8.182 1.00 90.19 206 PRO A N 1
ATOM 1566 C CA . PRO A 1 206 ? 10.362 -10.072 -8.909 1.00 90.19 206 PRO A CA 1
ATOM 1567 C C . PRO A 1 206 ? 11.056 -11.101 -8.010 1.00 90.19 206 PRO A C 1
ATOM 1569 O O . PRO A 1 206 ? 11.237 -12.249 -8.408 1.00 90.19 206 PRO A O 1
ATOM 1572 N N . SER A 1 207 ? 11.462 -10.693 -6.808 1.00 92.19 207 SER A N 1
ATOM 1573 C CA . SER A 1 207 ? 12.119 -11.546 -5.818 1.00 92.19 207 SER A CA 1
ATOM 1574 C C . SER A 1 207 ? 11.868 -11.051 -4.394 1.00 92.19 207 SER A C 1
ATOM 1576 O O . SER A 1 207 ? 11.567 -9.874 -4.181 1.00 92.19 207 SER A O 1
ATOM 1578 N N . TRP A 1 208 ? 12.077 -11.925 -3.404 1.00 93.31 208 TRP A N 1
ATOM 1579 C CA . TRP A 1 208 ? 12.040 -11.548 -1.986 1.00 93.31 208 TRP A CA 1
ATOM 1580 C C . TRP A 1 208 ? 13.065 -10.449 -1.656 1.00 93.31 208 TRP A C 1
ATOM 1582 O O . TRP A 1 208 ? 12.774 -9.556 -0.869 1.00 93.31 208 TRP A O 1
ATOM 1592 N N . PHE A 1 209 ? 14.242 -10.472 -2.295 1.00 94.00 209 PHE A N 1
ATOM 1593 C CA . PHE A 1 209 ? 15.291 -9.479 -2.066 1.00 94.00 209 PHE A CA 1
ATOM 1594 C C . PHE A 1 209 ? 14.860 -8.105 -2.585 1.00 94.00 209 PHE A C 1
ATOM 1596 O O . PHE A 1 209 ? 15.015 -7.099 -1.899 1.00 94.00 209 PHE A O 1
ATOM 1603 N N . SER A 1 210 ? 14.222 -8.070 -3.760 1.00 92.75 210 SER A N 1
ATOM 1604 C CA . SER A 1 210 ? 13.665 -6.833 -4.314 1.00 92.75 210 SER A CA 1
ATOM 1605 C C . SER A 1 210 ? 12.453 -6.295 -3.547 1.00 92.75 210 SER A C 1
ATOM 1607 O O . SER A 1 210 ? 12.148 -5.110 -3.650 1.00 92.75 210 SER A O 1
ATOM 1609 N N . ALA A 1 211 ? 11.788 -7.143 -2.756 1.00 94.69 211 ALA A N 1
ATOM 1610 C CA . ALA A 1 211 ? 10.679 -6.751 -1.895 1.00 94.69 211 ALA A CA 1
ATOM 1611 C C . ALA A 1 211 ? 11.122 -6.086 -0.586 1.00 94.69 211 ALA A C 1
ATOM 1613 O O . ALA A 1 211 ? 10.313 -5.386 0.024 1.00 94.69 211 ALA A O 1
ATOM 1614 N N . LEU A 1 212 ? 12.383 -6.272 -0.164 1.00 95.31 212 LEU A N 1
ATOM 1615 C CA . LEU A 1 212 ? 12.877 -5.783 1.126 1.00 95.31 212 LEU A CA 1
ATOM 1616 C C . LEU A 1 212 ? 12.560 -4.300 1.367 1.00 95.31 212 LEU A C 1
ATOM 1618 O O . LEU A 1 212 ? 12.016 -4.013 2.428 1.00 95.31 212 LEU A O 1
ATOM 1622 N N . PRO A 1 213 ? 12.778 -3.361 0.421 1.00 94.50 213 PRO A N 1
ATOM 1623 C CA . PRO A 1 213 ? 12.485 -1.955 0.693 1.00 94.50 213 PRO A CA 1
ATOM 1624 C C . PRO A 1 213 ? 11.004 -1.671 0.960 1.00 94.50 213 PRO A C 1
ATOM 1626 O O . PRO A 1 213 ? 10.668 -0.902 1.856 1.00 94.50 213 PRO A O 1
ATOM 1629 N N . ALA A 1 214 ? 10.105 -2.330 0.225 1.00 94.62 214 ALA A N 1
ATOM 1630 C CA . ALA A 1 214 ? 8.667 -2.177 0.426 1.00 94.62 214 ALA A CA 1
ATOM 1631 C C . ALA A 1 214 ? 8.218 -2.796 1.760 1.00 94.62 214 ALA A C 1
ATOM 1633 O O . ALA A 1 214 ? 7.438 -2.194 2.494 1.00 94.62 214 ALA A O 1
ATOM 1634 N N . MET A 1 215 ? 8.760 -3.967 2.109 1.00 96.94 215 MET A N 1
ATOM 1635 C CA . MET A 1 215 ? 8.503 -4.618 3.395 1.00 96.94 215 MET A CA 1
ATOM 1636 C C . MET A 1 215 ? 9.024 -3.785 4.571 1.00 96.94 215 MET A C 1
ATOM 1638 O O . MET A 1 215 ? 8.319 -3.632 5.562 1.00 96.94 215 MET A O 1
ATOM 1642 N N . CYS A 1 216 ? 10.224 -3.210 4.459 1.00 97.12 216 CYS A N 1
ATOM 1643 C CA . CYS A 1 216 ? 10.788 -2.302 5.456 1.00 97.12 216 CYS A CA 1
ATOM 1644 C C . CYS A 1 216 ? 9.928 -1.043 5.619 1.00 97.12 216 CYS A C 1
ATOM 1646 O O . CYS A 1 216 ? 9.651 -0.657 6.750 1.00 97.12 216 CYS A O 1
ATOM 1648 N N . GLY A 1 217 ? 9.448 -0.457 4.516 1.00 96.69 217 GLY A N 1
ATOM 1649 C CA . GLY A 1 217 ? 8.477 0.639 4.553 1.00 96.69 217 GLY A CA 1
ATOM 1650 C C . GLY A 1 217 ? 7.213 0.275 5.331 1.00 96.69 217 GLY A C 1
ATOM 1651 O O . GLY A 1 217 ? 6.841 0.953 6.286 1.00 96.69 217 GLY A O 1
ATOM 1652 N N . ALA A 1 218 ? 6.594 -0.858 4.998 1.00 97.12 218 ALA A N 1
ATOM 1653 C CA . ALA A 1 218 ? 5.408 -1.330 5.707 1.00 97.12 218 ALA A CA 1
ATOM 1654 C C . ALA A 1 218 ? 5.662 -1.690 7.178 1.00 97.12 218 ALA A C 1
ATOM 1656 O O . ALA A 1 218 ? 4.758 -1.524 7.993 1.00 97.12 218 ALA A O 1
ATOM 1657 N N . LEU A 1 219 ? 6.866 -2.139 7.542 1.00 98.12 219 LEU A N 1
ATOM 1658 C CA . LEU A 1 219 ? 7.244 -2.382 8.938 1.00 98.12 219 LEU A CA 1
ATOM 1659 C C . LEU A 1 219 ? 7.342 -1.094 9.763 1.00 98.12 219 LEU A C 1
ATOM 1661 O O . LEU A 1 219 ? 7.182 -1.157 10.978 1.00 98.12 219 LEU A O 1
ATOM 1665 N N . VAL A 1 220 ? 7.593 0.053 9.128 1.00 98.19 220 VAL A N 1
ATOM 1666 C CA . VAL A 1 220 ? 7.621 1.366 9.791 1.00 98.19 220 VAL A CA 1
ATOM 1667 C C . VAL A 1 220 ? 6.216 1.965 9.843 1.00 98.19 220 VAL A C 1
ATOM 1669 O O . VAL A 1 220 ? 5.706 2.242 10.926 1.00 98.19 220 VAL A O 1
ATOM 1672 N N . ILE A 1 221 ? 5.555 2.092 8.689 1.00 97.81 221 ILE A N 1
ATOM 1673 C CA . ILE A 1 221 ? 4.226 2.719 8.566 1.00 97.81 221 ILE A CA 1
ATOM 1674 C C . ILE A 1 221 ? 3.149 1.870 9.259 1.00 97.81 221 ILE A C 1
ATOM 1676 O O . ILE A 1 221 ? 2.198 2.387 9.841 1.00 97.81 221 ILE A O 1
ATOM 1680 N N . GLY A 1 222 ? 3.261 0.540 9.185 1.00 97.81 222 GLY A N 1
ATOM 1681 C CA . GLY A 1 222 ? 2.350 -0.442 9.789 1.00 97.81 222 GLY A CA 1
ATOM 1682 C C . GLY A 1 222 ? 1.981 -0.115 11.236 1.00 97.81 222 GLY A C 1
ATOM 1683 O O . GLY A 1 222 ? 0.839 0.284 11.492 1.00 97.81 222 GLY A O 1
ATOM 1684 N N . PRO A 1 223 ? 2.938 -0.238 12.171 1.00 98.12 223 PRO A N 1
ATOM 1685 C CA . PRO A 1 223 ? 2.684 -0.044 13.589 1.00 98.12 223 PRO A CA 1
ATOM 1686 C C . PRO A 1 223 ? 2.341 1.408 13.928 1.00 98.12 223 PRO A C 1
ATOM 1688 O O . PRO A 1 223 ? 1.470 1.626 14.767 1.00 98.12 223 PRO A O 1
ATOM 1691 N N . ILE A 1 224 ? 2.973 2.389 13.270 1.00 97.88 224 ILE A N 1
ATOM 1692 C CA . ILE A 1 224 ? 2.740 3.819 13.521 1.00 97.88 224 ILE A CA 1
ATOM 1693 C C . ILE A 1 224 ? 1.300 4.193 13.161 1.00 97.88 224 ILE A C 1
ATOM 1695 O O . ILE A 1 224 ? 0.553 4.652 14.024 1.00 97.88 224 ILE A O 1
ATOM 1699 N N . ASN A 1 225 ? 0.864 3.916 11.930 1.00 97.31 225 ASN A N 1
ATOM 1700 C CA . ASN A 1 225 ? -0.491 4.258 11.494 1.00 97.31 225 ASN A CA 1
ATOM 1701 C C . ASN A 1 225 ? -1.559 3.434 12.221 1.00 97.31 225 ASN A C 1
ATOM 1703 O O . ASN A 1 225 ? -2.629 3.957 12.524 1.00 97.31 225 ASN A O 1
ATOM 1707 N N . ALA A 1 226 ? -1.289 2.161 12.537 1.00 97.44 226 ALA A N 1
ATOM 1708 C CA . ALA A 1 226 ? -2.212 1.356 13.337 1.00 97.44 226 ALA A CA 1
ATOM 1709 C C . ALA A 1 226 ? -2.382 1.933 14.751 1.00 97.44 226 ALA A C 1
ATOM 1711 O O . ALA A 1 226 ? -3.507 2.065 15.234 1.00 97.44 226 ALA A O 1
ATOM 1712 N N . TRP A 1 227 ? -1.282 2.319 15.402 1.00 97.62 227 TRP A N 1
ATOM 1713 C CA . TRP A 1 227 ? -1.316 2.949 16.718 1.00 97.62 227 TRP A CA 1
ATOM 1714 C C . TRP A 1 227 ? -2.051 4.293 16.698 1.00 97.62 227 TRP A C 1
ATOM 1716 O O . TRP A 1 227 ? -2.921 4.538 17.541 1.00 97.62 227 TRP A O 1
ATOM 1726 N N . LEU A 1 228 ? -1.738 5.145 15.722 1.00 95.69 228 LEU A N 1
ATOM 1727 C CA . LEU A 1 228 ? -2.373 6.450 15.582 1.00 95.69 228 LEU A CA 1
ATOM 1728 C C . LEU A 1 228 ? -3.871 6.316 15.328 1.00 95.69 228 LEU A C 1
ATOM 1730 O O . LEU A 1 228 ? -4.635 6.993 16.003 1.00 95.69 228 LEU A O 1
ATOM 1734 N N . LEU A 1 229 ? -4.313 5.391 14.469 1.00 95.75 229 LEU A N 1
ATOM 1735 C CA . LEU A 1 229 ? -5.748 5.178 14.266 1.00 95.75 229 LEU A CA 1
ATOM 1736 C C . LEU A 1 229 ? -6.452 4.754 15.565 1.00 95.75 229 LEU A C 1
ATOM 1738 O O . LEU A 1 229 ? -7.565 5.193 15.831 1.00 95.75 229 LEU A O 1
ATOM 1742 N N . MET A 1 230 ? -5.827 3.909 16.387 1.00 95.62 230 MET A N 1
ATOM 1743 C CA . MET A 1 230 ? -6.441 3.458 17.642 1.00 95.62 230 MET A CA 1
ATOM 1744 C C . MET A 1 230 ? -6.472 4.537 18.733 1.00 95.62 230 MET A C 1
ATOM 1746 O O . MET A 1 230 ? -7.288 4.440 19.645 1.00 95.62 230 MET A O 1
ATOM 1750 N N . THR A 1 231 ? -5.591 5.541 18.674 1.00 93.94 231 THR A N 1
ATOM 1751 C CA . THR A 1 231 ? -5.498 6.603 19.697 1.00 93.94 231 THR A CA 1
ATOM 1752 C C . THR A 1 231 ? -6.137 7.925 19.275 1.00 93.94 231 THR A C 1
ATOM 1754 O O . THR A 1 231 ? -6.662 8.647 20.120 1.00 93.94 231 THR A O 1
ATOM 1757 N N . ALA A 1 232 ? -6.139 8.229 17.981 1.00 91.75 232 ALA A N 1
ATOM 1758 C CA . ALA A 1 232 ? -6.762 9.391 17.365 1.00 91.75 232 ALA A CA 1
ATOM 1759 C C . ALA A 1 232 ? -7.443 8.928 16.062 1.00 91.75 232 ALA A C 1
ATOM 1761 O O . ALA A 1 232 ? -6.817 8.980 15.001 1.00 91.75 232 ALA A O 1
ATOM 1762 N N . PRO A 1 233 ? -8.694 8.425 16.128 1.00 90.56 233 PRO A N 1
ATOM 1763 C CA . PRO A 1 233 ? -9.329 7.699 15.030 1.00 90.56 233 PRO A CA 1
ATOM 1764 C C . PRO A 1 233 ? -9.756 8.634 13.898 1.00 90.56 233 PRO A C 1
ATOM 1766 O O . PRO A 1 233 ? -10.926 8.960 13.728 1.00 90.56 233 PRO A O 1
ATOM 1769 N N . ASN A 1 234 ? -8.775 9.041 13.099 1.00 94.69 234 ASN A N 1
ATOM 1770 C CA . ASN A 1 234 ? -8.964 9.743 11.848 1.00 94.69 234 ASN A CA 1
ATOM 1771 C C . ASN A 1 234 ? -7.980 9.219 10.802 1.00 94.69 234 ASN A C 1
ATOM 1773 O O . ASN A 1 234 ? -6.775 9.145 11.044 1.00 94.69 234 ASN A O 1
ATOM 1777 N N . ILE A 1 235 ? -8.485 8.864 9.625 1.00 95.69 235 ILE A N 1
ATOM 1778 C CA . ILE A 1 235 ? -7.667 8.251 8.577 1.00 95.69 235 ILE A CA 1
ATOM 1779 C C . ILE A 1 235 ? -6.959 9.275 7.683 1.00 95.69 235 ILE A C 1
ATOM 1781 O O . ILE A 1 235 ? -5.959 8.939 7.054 1.00 95.69 235 ILE A O 1
ATOM 1785 N N . LEU A 1 236 ? -7.430 10.526 7.624 1.00 95.69 236 LEU A N 1
ATOM 1786 C CA . LEU A 1 236 ? -6.885 11.536 6.709 1.00 95.69 236 LEU A CA 1
ATOM 1787 C C . LEU A 1 236 ? -5.404 11.855 6.974 1.00 95.69 236 LEU A C 1
ATOM 1789 O O . LEU A 1 236 ? -4.635 11.844 6.010 1.00 95.69 236 LEU A O 1
ATOM 1793 N N . PRO A 1 237 ? -4.952 12.082 8.227 1.00 95.69 237 PRO A N 1
ATOM 1794 C CA . PRO A 1 237 ? -3.533 12.281 8.514 1.00 95.69 237 PRO A CA 1
ATOM 1795 C C . PRO A 1 237 ? -2.670 11.087 8.102 1.00 95.69 237 PRO A C 1
ATOM 1797 O O . PRO A 1 237 ? -1.547 11.284 7.653 1.00 95.69 237 PRO A O 1
ATOM 1800 N N . LEU A 1 238 ? -3.203 9.864 8.211 1.00 96.69 238 LEU A N 1
ATOM 1801 C CA . LEU A 1 238 ? -2.495 8.628 7.861 1.00 96.69 238 LEU A CA 1
ATOM 1802 C C . LEU A 1 238 ? -2.356 8.478 6.346 1.00 96.69 238 LEU A C 1
ATOM 1804 O O . LEU A 1 238 ? -1.289 8.134 5.851 1.00 96.69 238 LEU A O 1
ATOM 1808 N N . VAL A 1 239 ? -3.413 8.805 5.597 1.00 96.88 239 VAL A N 1
ATOM 1809 C CA . VAL A 1 239 ? -3.380 8.839 4.127 1.00 96.88 239 VAL A CA 1
ATOM 1810 C C . VAL A 1 239 ? -2.401 9.903 3.637 1.00 96.88 239 VAL A C 1
ATOM 1812 O O . VAL A 1 239 ? -1.644 9.647 2.704 1.00 96.88 239 VAL A O 1
ATOM 1815 N N . LEU A 1 240 ? -2.372 11.079 4.276 1.00 97.06 240 LEU A N 1
ATOM 1816 C CA . LEU A 1 240 ? -1.387 12.116 3.965 1.00 97.06 240 LEU A CA 1
ATOM 1817 C C . LEU A 1 240 ? 0.038 11.670 4.294 1.00 97.06 240 LEU A C 1
ATOM 1819 O O . LEU A 1 240 ? 0.913 11.849 3.452 1.00 97.06 240 LEU A O 1
ATOM 1823 N N . ALA A 1 241 ? 0.265 11.048 5.454 1.00 97.88 241 ALA A N 1
ATOM 1824 C CA . ALA A 1 241 ? 1.566 10.485 5.811 1.00 97.88 241 ALA A CA 1
ATOM 1825 C C . ALA A 1 241 ? 2.029 9.462 4.773 1.00 97.88 241 ALA A C 1
ATOM 1827 O O . ALA A 1 241 ? 3.132 9.572 4.241 1.00 97.88 241 ALA A O 1
ATOM 1828 N N . HIS A 1 242 ? 1.145 8.548 4.379 1.00 97.50 242 HIS A N 1
ATOM 1829 C CA . HIS A 1 242 ? 1.443 7.525 3.386 1.00 97.50 242 HIS A CA 1
ATOM 1830 C C . HIS A 1 242 ? 1.713 8.125 1.993 1.00 97.50 242 HIS A C 1
ATOM 1832 O O . HIS A 1 242 ? 2.640 7.713 1.295 1.00 97.50 242 HIS A O 1
ATOM 1838 N N . LEU A 1 243 ? 0.958 9.150 1.588 1.00 96.75 243 LEU A N 1
ATOM 1839 C CA . LEU A 1 243 ? 1.187 9.867 0.333 1.00 96.75 243 LEU A CA 1
ATOM 1840 C C . LEU A 1 243 ? 2.519 10.628 0.341 1.00 96.75 243 LEU A C 1
ATOM 1842 O O . LEU A 1 243 ? 3.272 10.564 -0.634 1.00 96.75 243 LEU A O 1
ATOM 1846 N N . THR A 1 244 ? 2.839 11.327 1.432 1.00 97.56 244 THR A N 1
ATOM 1847 C CA . THR A 1 244 ? 4.127 12.009 1.601 1.00 97.56 244 THR A CA 1
ATOM 1848 C C . THR A 1 244 ? 5.278 11.010 1.609 1.00 97.56 244 THR A C 1
ATOM 1850 O O . THR A 1 244 ? 6.263 11.233 0.905 1.00 97.56 244 THR A O 1
ATOM 1853 N N . PHE A 1 245 ? 5.129 9.882 2.307 1.00 96.50 245 PHE A N 1
ATOM 1854 C CA . PHE A 1 245 ? 6.080 8.776 2.281 1.00 96.50 245 PHE A CA 1
ATOM 1855 C C . PHE A 1 245 ? 6.397 8.359 0.842 1.00 96.50 245 PHE A C 1
ATOM 1857 O O . PHE A 1 245 ? 7.555 8.356 0.426 1.00 96.50 245 PHE A O 1
ATOM 1864 N N . PHE A 1 246 ? 5.366 8.079 0.042 1.00 91.81 246 PHE A N 1
ATOM 1865 C CA . PHE A 1 246 ? 5.561 7.671 -1.347 1.00 91.81 246 PHE A CA 1
ATOM 1866 C C . PHE A 1 246 ? 6.172 8.766 -2.209 1.00 91.81 246 PHE A C 1
ATOM 1868 O O . PHE A 1 246 ? 6.996 8.471 -3.070 1.00 91.81 246 PHE A O 1
ATOM 1875 N N . THR A 1 247 ? 5.804 10.020 -1.965 1.00 93.00 247 THR A N 1
ATOM 1876 C CA . THR A 1 247 ? 6.366 11.169 -2.678 1.00 93.00 247 THR A CA 1
ATOM 1877 C C . THR A 1 247 ? 7.882 11.217 -2.497 1.00 93.00 247 THR A C 1
ATOM 1879 O O . THR A 1 247 ? 8.597 11.304 -3.489 1.00 93.00 247 THR A O 1
ATOM 1882 N N . VAL A 1 248 ? 8.375 11.053 -1.264 1.00 93.00 248 VAL A N 1
ATOM 1883 C CA . VAL A 1 248 ? 9.818 10.992 -0.960 1.00 93.00 248 VAL A CA 1
ATOM 1884 C C . VAL A 1 248 ? 10.490 9.768 -1.582 1.00 93.00 248 VAL A C 1
ATOM 1886 O O . VAL A 1 248 ? 11.627 9.847 -2.025 1.00 93.00 248 VAL A O 1
ATOM 1889 N N . MET A 1 249 ? 9.811 8.622 -1.609 1.00 87.94 249 MET A N 1
ATOM 1890 C CA . MET A 1 249 ? 10.403 7.382 -2.123 1.00 87.94 249 MET A CA 1
ATOM 1891 C C . MET A 1 249 ? 10.473 7.323 -3.658 1.00 87.94 249 MET A C 1
ATOM 1893 O O . MET A 1 249 ? 11.213 6.507 -4.214 1.00 87.94 249 MET A O 1
ATOM 1897 N N . ILE A 1 250 ? 9.659 8.119 -4.355 1.00 85.25 250 ILE A N 1
ATOM 1898 C CA . ILE A 1 250 ? 9.501 8.062 -5.814 1.00 85.25 250 ILE A CA 1
ATOM 1899 C C . ILE A 1 250 ? 10.237 9.193 -6.526 1.00 85.25 250 ILE A C 1
ATOM 1901 O O . ILE A 1 250 ? 10.770 8.935 -7.618 1.00 85.25 250 ILE A O 1
ATOM 1905 N N . LEU A 1 251 ? 10.211 10.399 -5.949 1.00 77.75 251 LEU A N 1
ATOM 1906 C CA . LEU A 1 251 ? 10.869 11.605 -6.461 1.00 77.75 251 LEU A CA 1
ATOM 1907 C C . LEU A 1 251 ? 12.342 11.633 -6.050 1.00 77.75 251 LEU A C 1
ATOM 1909 O O . LEU A 1 251 ? 13.164 11.922 -6.947 1.00 77.75 251 LEU A O 1
#

Secondary structure (DSSP, 8-state):
-PPPHHHHHHHHHHHHHHHHIIIIIIHHHHHHHHHHHHHHSGGGGTS-HHHHHHHHHHHHHHHHHHHHHHHHHHHTT--STHHHHTT--TTHHHHHHHHHHHHHHHHHHHHHHHHHHHHHHHHHHHGGGHHHHHHHHTTSHHHHHHHHHHHHS-HHHHHHHHHHHHHHHHIIIIIIIIHHHTTT-HHHHHHHHHHHHHHHHTTT-SSHHHHHHHHHHHHHHHHHHHHHHHHS--SHHHHHHHHHHHHHHH-

Radius of gyration: 18.57 Å; chains: 1; bounding box: 49×38×58 Å

pLDDT: mean 94.22, std 4.88, range [57.56, 98.38]

Sequence (251 aa):
MPPTPLATLNAIGWIVAALLLQYVLCRRLIMAAARRLAEQLPLSLHYPTRDLALTLAVAGAGLTALGIAWAVSWANGQSLPSLFTEHLLLLQLPVGVLLGLGEASVSMLLSSLALALFRPWRERQIGPDIVNELRTIGRAGWVRAYRQTLQIWPAPLGWAIIALALLGEELLFRGLAVRLLAPESFPLALVTSTLLFVAVQAQGMPSWFSALPAMCGALVIGPINAWLLMTAPNILPLVLAHLTFFTVMIL